Protein AF-W4SG05-F1 (afdb_monomer)

Mean predicted aligned error: 13.97 Å

Nearest PDB structures (foldseek):
  7o23-assembly1_A  TM=5.490E-01  e=3.487E-09  Burkholderia pseudomallei 1026b
  3s6l-assembly2_D  TM=6.639E-01  e=3.550E-07  Burkholderia pseudomallei 1710b
  2xqh-assembly1_A  TM=6.553E-01  e=3.313E-06  Escherichia coli
  3wp8-assembly1_A-3  TM=7.102E-01  e=7.221E-06  Acinetobacter sp. Tol 5
  2yo3-assembly1_A  TM=3.971E-01  e=5.971E-04  Saccharomyces cerevisiae

Radius of gyration: 42.91 Å; Cα contacts (8 Å, |Δi|>4): 786; chains: 1; bounding box: 98×55×139 Å

InterPro domains:
  IPR008635 Trimeric autotransporter adhesin YadA-like, stalk domain [PF05662] (183-215)
  IPR008640 Trimeric autotransporter adhesin YadA-like, head domain [PF05658] (14-36)
  IPR008640 Trimeric autotransporter adhesin YadA-like, head domain [PF05658] (43-66)
  IPR008640 Trimeric autotransporter adhesin YadA-like, head domain [PF05658] (72-94)
  IPR008640 Trimeric autotransporter adhesin YadA-like, head domain [PF05658] (114-137)
  IPR008640 Trimeric autotransporter adhesin YadA-like, head domain [PF05658] (155-175)
  IPR008640 Trimeric autotransporter adhesin YadA-like, head domain [PF05658] (223-238)
  IPR011049 Serralysin-like metalloprotease, C-terminal [G3DSA:2.150.10.10] (1-105)
  IPR011049 Serralysin-like metalloprotease, C-terminal [G3DSA:2.150.10.10] (106-215)
  IPR011049 Serralysin-like metalloprotease, C-terminal [SSF101967] (13-205)

Secondary structure (DSSP, 8-state):
-TT-EEESTT-EE-TT-EEEEES-EE-STT-EEEEES-EE-STT-EEEEES-EE-STT-EEEEES-EE-STT-EEESTT-EE-STT-EEESTT-EES-S----TTSS----TTTT-EEESTT-EE-STT-EEESTT-EES----STT--TT---S-EEESTT-EE-STT-EESSBGGGTB-----S-PPP-STTSPPPHHHHHHHHHHHHHHHTS-----SS--EEEETT----STT-EEEEPP-EE---PPPPSS--------EEPPP--PPPPP--PPP------

Structure (mmCIF, N/CA/C/O backbone):
data_AF-W4SG05-F1
#
_entry.id   AF-W4SG05-F1
#
loop_
_atom_site.group_PDB
_atom_site.id
_atom_site.type_symbol
_atom_site.label_atom_id
_atom_site.label_alt_id
_atom_site.label_comp_id
_atom_site.label_asym_id
_atom_site.label_entity_id
_atom_site.label_seq_id
_atom_site.pdbx_PDB_ins_code
_atom_site.Cartn_x
_atom_site.Cartn_y
_atom_site.Cartn_z
_atom_site.occupancy
_atom_site.B_iso_or_equiv
_atom_site.auth_seq_id
_atom_site.auth_comp_id
_atom_site.auth_asym_id
_atom_site.auth_atom_id
_atom_site.pdbx_PDB_model_num
ATOM 1 N N . GLY A 1 1 ? 22.138 -7.762 -28.073 1.00 82.62 1 GLY A N 1
ATOM 2 C CA . GLY A 1 1 ? 23.215 -8.680 -27.687 1.00 82.62 1 GLY A CA 1
ATOM 3 C C . GLY A 1 1 ? 22.924 -10.026 -28.301 1.00 82.62 1 GLY A C 1
ATOM 4 O O . GLY A 1 1 ? 22.017 -10.131 -29.124 1.00 82.62 1 GLY A O 1
ATOM 5 N N . GLU A 1 2 ? 23.688 -11.044 -27.926 1.00 93.75 2 GLU A N 1
ATOM 6 C CA . GLU A 1 2 ? 23.420 -12.416 -28.358 1.00 93.75 2 GLU A CA 1
ATOM 7 C C . GLU A 1 2 ? 22.020 -12.870 -27.892 1.00 93.75 2 GLU A C 1
ATOM 9 O O . GLU A 1 2 ? 21.584 -12.548 -26.784 1.00 93.75 2 GLU A O 1
ATOM 14 N N . TRP A 1 3 ? 21.286 -13.548 -28.781 1.00 96.06 3 TRP A N 1
ATOM 15 C CA . TRP A 1 3 ? 19.902 -14.014 -28.577 1.00 96.06 3 TRP A CA 1
ATOM 16 C C . TRP A 1 3 ? 18.872 -12.936 -28.185 1.00 96.06 3 TRP A C 1
ATOM 18 O O . TRP A 1 3 ? 17.794 -13.265 -27.696 1.00 96.06 3 TRP A O 1
ATOM 28 N N . GLY A 1 4 ? 19.177 -11.653 -28.394 1.00 96.19 4 GLY A N 1
ATOM 29 C CA . GLY A 1 4 ? 18.237 -10.558 -28.160 1.00 96.19 4 GLY A CA 1
ATOM 30 C C . GLY A 1 4 ? 17.340 -10.280 -29.371 1.00 96.19 4 GLY A C 1
ATOM 31 O O . GLY A 1 4 ? 17.788 -10.356 -30.514 1.00 96.19 4 GLY A O 1
ATOM 32 N N . THR A 1 5 ? 16.090 -9.891 -29.126 1.00 97.94 5 THR A N 1
ATOM 33 C CA . THR A 1 5 ? 15.166 -9.387 -30.154 1.00 97.94 5 THR A CA 1
ATOM 34 C C . THR A 1 5 ? 15.055 -7.875 -30.027 1.00 97.94 5 THR A C 1
ATOM 36 O O . THR A 1 5 ? 14.602 -7.393 -28.999 1.00 97.94 5 THR A O 1
ATOM 39 N N . ALA A 1 6 ? 15.430 -7.116 -31.058 1.00 97.50 6 ALA A N 1
ATOM 40 C CA . ALA A 1 6 ? 15.207 -5.670 -31.125 1.00 97.50 6 ALA A CA 1
ATOM 41 C C . ALA A 1 6 ? 14.422 -5.328 -32.398 1.00 97.50 6 ALA A C 1
ATOM 43 O O . ALA A 1 6 ? 14.947 -5.456 -33.503 1.00 97.50 6 ALA A O 1
ATOM 44 N N . ALA A 1 7 ? 13.166 -4.909 -32.251 1.00 97.69 7 ALA A N 1
ATOM 45 C CA . ALA A 1 7 ? 12.264 -4.630 -33.364 1.00 97.69 7 ALA A CA 1
ATOM 46 C C . ALA A 1 7 ? 11.594 -3.257 -33.208 1.00 97.69 7 ALA A C 1
ATOM 48 O O . ALA A 1 7 ? 10.708 -3.083 -32.377 1.00 97.69 7 ALA A O 1
ATOM 49 N N . GLY A 1 8 ? 11.991 -2.292 -34.042 1.00 96.56 8 GLY A N 1
ATOM 50 C CA . GLY A 1 8 ? 11.434 -0.936 -34.084 1.00 96.56 8 GLY A CA 1
ATOM 51 C C . GLY A 1 8 ? 12.511 0.149 -34.129 1.00 96.56 8 GLY A C 1
ATOM 52 O O . GLY A 1 8 ? 13.686 -0.103 -33.856 1.00 96.56 8 GLY A O 1
ATOM 53 N N . ASN A 1 9 ? 12.129 1.368 -34.525 1.00 97.19 9 ASN A N 1
ATOM 54 C CA . ASN A 1 9 ? 13.074 2.479 -34.653 1.00 97.19 9 ASN A CA 1
ATOM 55 C C . ASN A 1 9 ? 13.728 2.783 -33.297 1.00 97.19 9 ASN A C 1
ATOM 57 O O . ASN A 1 9 ? 13.026 3.036 -32.324 1.00 97.19 9 ASN A O 1
ATOM 61 N N . GLY A 1 10 ? 15.060 2.730 -33.224 1.00 95.94 10 GLY A N 1
ATOM 62 C CA . GLY A 1 10 ? 15.807 3.029 -32.000 1.00 95.94 10 GLY A CA 1
ATOM 63 C C . GLY A 1 10 ? 15.712 1.973 -30.891 1.00 95.94 10 GLY A C 1
ATOM 64 O O . GLY A 1 10 ? 16.215 2.230 -29.801 1.00 95.94 10 GLY A O 1
ATOM 65 N N . ALA A 1 11 ? 15.100 0.807 -31.140 1.00 97.75 11 ALA A N 1
ATOM 66 C CA . ALA A 1 11 ? 15.044 -0.278 -30.164 1.00 97.75 11 ALA A CA 1
ATOM 67 C C . ALA A 1 11 ? 16.434 -0.900 -29.931 1.00 97.75 11 ALA A C 1
ATOM 69 O O . ALA A 1 11 ? 17.165 -1.189 -30.881 1.00 97.75 11 ALA A O 1
ATOM 70 N N . ARG A 1 12 ? 16.792 -1.141 -28.668 1.00 98.06 12 ARG A N 1
ATOM 71 C CA . ARG A 1 12 ? 18.041 -1.787 -28.243 1.00 98.06 12 ARG A CA 1
ATOM 72 C C . ARG A 1 12 ? 17.726 -2.937 -27.299 1.00 98.06 12 ARG A C 1
ATOM 74 O O . ARG A 1 12 ? 17.010 -2.742 -26.322 1.00 98.06 12 ARG A O 1
ATOM 81 N N . ALA A 1 13 ? 18.292 -4.107 -27.577 1.00 97.94 13 ALA A N 1
ATOM 82 C CA . ALA A 1 13 ? 18.176 -5.292 -26.732 1.00 97.94 13 ALA A CA 1
ATOM 83 C C . ALA A 1 13 ? 19.567 -5.827 -26.357 1.00 97.94 13 ALA A C 1
ATOM 85 O O . ALA A 1 13 ? 20.444 -5.914 -27.223 1.00 97.94 13 ALA A O 1
ATOM 86 N N . GLY A 1 14 ? 19.762 -6.181 -25.086 1.00 96.25 14 GLY A N 1
ATOM 87 C CA . GLY A 1 14 ? 20.932 -6.839 -24.497 1.00 96.25 14 GLY A CA 1
ATOM 88 C C . GLY A 1 14 ? 21.006 -8.338 -24.8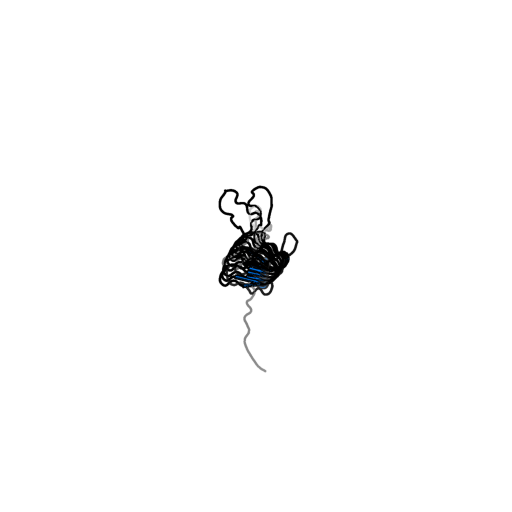08 1.00 96.25 14 GLY A C 1
ATOM 89 O O . GLY A 1 14 ? 20.594 -8.770 -25.891 1.00 96.25 14 GLY A O 1
ATOM 90 N N . PHE A 1 15 ? 21.595 -9.127 -23.909 1.00 97.50 15 PHE A N 1
ATOM 91 C CA . PHE A 1 15 ? 21.652 -10.589 -24.017 1.00 97.50 15 PHE A CA 1
ATOM 92 C C . PHE A 1 15 ? 20.313 -11.212 -23.609 1.00 97.50 15 PHE A C 1
ATOM 94 O O . PHE A 1 15 ? 19.767 -10.878 -22.557 1.00 97.50 15 PHE A O 1
ATOM 101 N N . ARG A 1 16 ? 19.757 -12.092 -24.455 1.00 97.81 16 ARG A N 1
ATOM 102 C CA . ARG A 1 16 ? 18.438 -12.737 -24.239 1.00 97.81 16 ARG A CA 1
ATOM 103 C C . ARG A 1 16 ? 17.295 -11.760 -23.908 1.00 97.81 16 ARG A C 1
ATOM 105 O O . ARG A 1 16 ? 16.299 -12.145 -23.305 1.00 97.81 16 ARG A O 1
ATOM 112 N N . ALA A 1 17 ? 17.436 -10.498 -24.302 1.00 98.38 17 ALA A N 1
ATOM 113 C CA . ALA A 1 17 ? 16.473 -9.444 -24.024 1.00 98.38 17 ALA A CA 1
ATOM 114 C C . ALA A 1 17 ? 15.508 -9.242 -25.200 1.00 98.38 17 ALA A C 1
ATOM 116 O O . ALA A 1 17 ? 15.863 -9.473 -26.356 1.00 98.38 17 ALA A O 1
ATOM 117 N N . THR A 1 18 ? 14.307 -8.744 -24.927 1.00 98.56 18 THR A N 1
ATOM 118 C CA . THR A 1 18 ? 13.295 -8.424 -25.941 1.00 98.56 18 THR A CA 1
ATOM 119 C C . THR A 1 18 ? 12.964 -6.938 -25.892 1.00 98.56 18 THR A C 1
ATOM 121 O O . THR A 1 18 ? 12.454 -6.459 -24.892 1.00 98.56 18 THR A O 1
ATOM 124 N N . ALA A 1 19 ? 13.208 -6.204 -26.973 1.00 98.44 19 ALA A N 1
ATOM 125 C CA . ALA A 1 19 ? 12.826 -4.810 -27.162 1.00 98.44 19 ALA A CA 1
ATOM 126 C C . ALA A 1 19 ? 11.940 -4.677 -28.410 1.00 98.44 19 ALA A C 1
ATOM 128 O O . ALA A 1 19 ? 12.417 -4.863 -29.528 1.00 98.44 19 ALA A O 1
ATOM 129 N N . VAL A 1 20 ? 10.657 -4.346 -28.248 1.00 98.50 20 VAL A N 1
ATOM 130 C CA . VAL A 1 20 ? 9.696 -4.247 -29.365 1.00 98.50 20 VAL A CA 1
ATOM 131 C C . VAL A 1 20 ? 8.932 -2.925 -29.312 1.00 98.50 20 VAL A C 1
ATOM 133 O O . VAL A 1 20 ? 8.362 -2.566 -28.286 1.00 98.50 20 VAL A O 1
ATOM 136 N N . GLY A 1 21 ? 8.908 -2.193 -30.423 1.00 97.94 21 GLY A N 1
ATOM 137 C CA . GLY A 1 21 ? 8.367 -0.838 -30.542 1.00 97.94 21 GLY A CA 1
ATOM 138 C C . GLY A 1 21 ? 9.470 0.219 -30.667 1.00 97.94 21 GLY A C 1
ATOM 139 O O . GLY A 1 21 ? 10.628 -0.108 -30.912 1.00 97.94 21 GLY A O 1
ATOM 140 N N . ALA A 1 22 ? 9.127 1.500 -30.548 1.00 98.12 22 ALA A N 1
ATOM 141 C CA . ALA A 1 22 ? 10.067 2.588 -30.829 1.00 98.12 22 ALA A CA 1
ATOM 142 C C . ALA A 1 22 ? 10.818 3.058 -29.571 1.00 98.12 22 ALA A C 1
ATOM 144 O O . ALA A 1 22 ? 10.225 3.247 -28.511 1.00 98.12 22 ALA A O 1
ATOM 145 N N . SER A 1 23 ? 12.125 3.279 -29.702 1.00 97.88 23 SER A N 1
ATOM 146 C CA . SER A 1 23 ? 13.020 3.839 -28.677 1.00 97.88 23 SER A CA 1
ATOM 147 C C . SER A 1 23 ? 13.109 3.046 -27.365 1.00 97.88 23 SER A C 1
ATOM 149 O O . SER A 1 23 ? 13.480 3.607 -26.337 1.00 97.88 23 SER A O 1
ATOM 151 N N . ASN A 1 24 ? 12.769 1.755 -27.368 1.00 98.31 24 ASN A N 1
ATOM 152 C CA . ASN A 1 24 ? 12.888 0.912 -26.176 1.00 98.31 24 ASN A CA 1
ATOM 153 C C . ASN A 1 24 ? 14.338 0.480 -25.931 1.00 98.31 24 ASN A C 1
ATOM 155 O O . ASN A 1 24 ? 15.028 0.066 -26.858 1.00 98.31 24 ASN A O 1
ATOM 159 N N . ASN A 1 25 ? 14.764 0.496 -24.672 1.00 98.25 25 ASN A N 1
ATOM 160 C CA . ASN A 1 25 ? 16.085 0.084 -24.214 1.00 98.25 25 ASN A CA 1
ATOM 161 C C . ASN A 1 25 ? 15.944 -1.075 -23.217 1.00 98.25 25 ASN A C 1
ATOM 163 O O . ASN A 1 25 ? 15.780 -0.842 -22.022 1.00 98.25 25 ASN A O 1
ATOM 167 N N . ALA A 1 26 ? 16.010 -2.313 -23.703 1.00 98.12 26 ALA A N 1
ATOM 168 C CA . ALA A 1 26 ? 16.110 -3.523 -22.887 1.00 98.12 26 ALA A CA 1
ATOM 169 C C . ALA A 1 26 ? 17.599 -3.873 -22.719 1.00 98.12 26 ALA A C 1
ATOM 171 O O . ALA A 1 26 ? 18.148 -4.634 -23.511 1.00 98.12 26 ALA A O 1
ATOM 172 N N . LEU A 1 27 ? 18.294 -3.208 -21.791 1.00 95.88 27 LEU A N 1
ATOM 173 C CA . LEU A 1 27 ? 19.760 -3.262 -21.679 1.00 95.88 27 LEU A CA 1
ATOM 174 C C . LEU A 1 27 ? 20.265 -4.358 -20.740 1.00 95.88 27 LEU A C 1
ATOM 176 O O . LEU A 1 27 ? 21.366 -4.853 -20.963 1.00 95.88 27 LEU A O 1
ATOM 180 N N . GLY A 1 28 ? 19.485 -4.722 -19.719 1.00 95.00 28 GLY A N 1
ATOM 181 C CA . GLY A 1 28 ? 19.836 -5.822 -18.822 1.00 95.00 28 GLY A CA 1
ATOM 182 C C . GLY A 1 28 ? 19.662 -7.189 -19.488 1.00 95.00 28 GLY A C 1
ATOM 183 O O . GLY A 1 28 ? 18.933 -7.328 -20.477 1.00 95.00 28 GLY A O 1
ATOM 184 N N . ASP A 1 29 ? 20.284 -8.214 -18.917 1.00 96.81 29 ASP A N 1
ATOM 185 C CA . ASP A 1 29 ? 20.123 -9.589 -19.386 1.00 96.81 29 ASP A CA 1
ATOM 186 C C . ASP A 1 29 ? 18.704 -10.097 -19.093 1.00 96.81 29 ASP A C 1
ATOM 188 O O . ASP A 1 29 ? 18.113 -9.769 -18.062 1.00 96.81 29 ASP A O 1
ATOM 192 N N . TYR A 1 30 ? 18.135 -10.880 -20.015 1.00 97.69 30 TYR A N 1
ATOM 193 C CA . TYR A 1 30 ? 16.774 -11.438 -19.898 1.00 97.69 30 TYR A CA 1
ATOM 194 C C . TYR A 1 30 ? 15.654 -10.390 -19.756 1.00 97.69 30 TYR A C 1
ATOM 196 O O . TYR A 1 30 ? 14.551 -10.703 -19.307 1.00 97.69 30 TYR A O 1
ATOM 204 N N . THR A 1 31 ? 15.915 -9.134 -20.123 1.00 98.44 31 THR A N 1
ATOM 205 C CA . THR A 1 31 ? 14.943 -8.047 -19.959 1.00 98.44 31 THR A CA 1
ATOM 206 C C . THR A 1 31 ? 13.869 -8.034 -21.035 1.00 98.44 31 THR A C 1
ATOM 208 O O . THR A 1 31 ? 14.059 -8.529 -22.146 1.00 98.44 31 THR A O 1
ATOM 211 N N . THR A 1 32 ? 12.733 -7.408 -20.734 1.00 98.62 32 THR A N 1
ATOM 212 C CA . THR A 1 32 ? 11.667 -7.155 -21.714 1.00 98.62 32 THR A CA 1
ATOM 213 C C . THR A 1 32 ? 11.282 -5.678 -21.715 1.00 98.62 32 THR A C 1
ATOM 215 O O . THR A 1 32 ? 10.905 -5.141 -20.683 1.00 98.62 32 THR A O 1
ATOM 218 N N . ALA A 1 33 ? 11.330 -5.014 -22.870 1.00 98.62 33 ALA A N 1
ATOM 219 C CA . ALA A 1 33 ? 10.862 -3.649 -23.083 1.00 98.62 33 ALA A CA 1
ATOM 220 C C . ALA A 1 33 ? 9.890 -3.580 -24.279 1.00 98.62 33 ALA A C 1
ATOM 222 O O . ALA A 1 33 ? 10.284 -3.813 -25.421 1.00 98.62 33 ALA A O 1
ATOM 223 N N . LEU A 1 34 ? 8.619 -3.240 -24.050 1.00 98.62 34 LEU A N 1
ATOM 224 C CA . LEU A 1 34 ? 7.576 -3.235 -25.090 1.00 98.62 34 LEU A CA 1
ATOM 225 C C . LEU A 1 34 ? 6.809 -1.906 -25.120 1.00 98.62 34 LEU A C 1
ATOM 227 O O . LEU A 1 34 ? 6.237 -1.504 -24.112 1.00 98.62 34 LEU A O 1
ATOM 231 N N . GLY A 1 35 ? 6.726 -1.256 -26.285 1.00 98.44 35 GLY A N 1
ATOM 232 C CA . GLY A 1 35 ? 5.931 -0.038 -26.500 1.00 98.44 35 GLY A CA 1
ATOM 233 C C . GLY A 1 35 ? 6.759 1.151 -26.992 1.00 98.44 35 GLY A C 1
ATOM 234 O O . GLY A 1 35 ? 7.428 1.035 -28.017 1.00 98.44 35 GLY A O 1
ATOM 235 N N . TYR A 1 36 ? 6.704 2.295 -26.308 1.00 98.62 36 TYR A N 1
ATOM 236 C CA . TYR A 1 36 ? 7.430 3.512 -26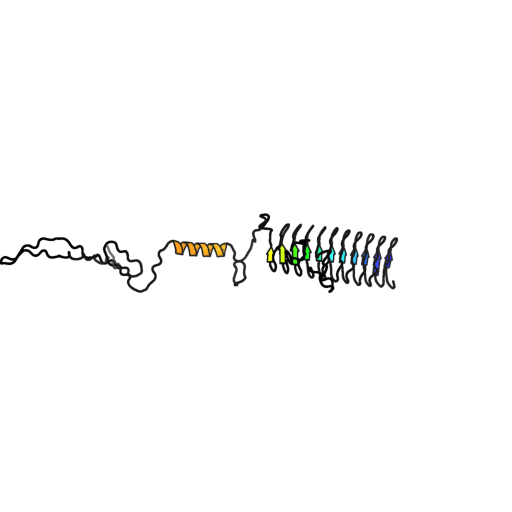.691 1.00 98.62 36 TYR A CA 1
ATOM 237 C C . TYR A 1 36 ? 8.355 4.009 -25.576 1.00 98.62 36 TYR A C 1
ATOM 239 O O . TYR A 1 36 ? 7.904 4.297 -24.471 1.00 98.62 36 TYR A O 1
ATOM 247 N N . ALA A 1 37 ? 9.641 4.179 -25.884 1.00 98.25 37 ALA A N 1
ATOM 248 C CA . ALA A 1 37 ? 10.622 4.831 -25.015 1.00 98.25 37 ALA A CA 1
ATOM 249 C C . ALA A 1 37 ? 10.768 4.219 -23.605 1.00 98.25 37 ALA A C 1
ATOM 251 O O . ALA A 1 37 ? 11.023 4.940 -22.643 1.00 98.25 37 ALA A O 1
ATOM 252 N N . ASN A 1 38 ? 10.596 2.903 -23.459 1.00 98.56 38 ASN A N 1
ATOM 253 C CA . ASN A 1 38 ? 10.782 2.219 -22.176 1.00 98.56 38 ASN A CA 1
ATOM 254 C C . ASN A 1 38 ? 12.257 1.910 -21.897 1.00 98.56 38 ASN A C 1
ATOM 256 O O . ASN A 1 38 ? 13.034 1.661 -22.820 1.00 98.56 38 ASN A O 1
ATOM 260 N N . PHE A 1 39 ? 12.621 1.849 -20.620 1.00 98.50 39 PHE A N 1
ATOM 261 C CA . PHE A 1 39 ? 13.937 1.453 -20.135 1.00 98.50 39 PHE A CA 1
ATOM 262 C C . PHE A 1 39 ? 13.801 0.256 -19.186 1.00 98.50 39 PHE A C 1
ATOM 264 O O . PHE A 1 39 ? 13.193 0.380 -18.126 1.00 98.50 39 PHE A O 1
ATOM 271 N N . ALA A 1 40 ? 14.366 -0.888 -19.570 1.00 98.31 40 ALA A N 1
ATOM 272 C CA . ALA A 1 40 ? 14.548 -2.074 -18.735 1.00 98.31 40 ALA A CA 1
ATOM 273 C C . ALA A 1 40 ? 16.062 -2.307 -18.580 1.00 98.31 40 ALA A C 1
ATOM 275 O O . ALA A 1 40 ? 16.730 -2.808 -19.488 1.00 98.31 40 ALA A O 1
ATOM 276 N N . GLY A 1 41 ? 16.627 -1.803 -17.483 1.00 95.56 41 GLY A N 1
ATOM 277 C CA . GLY A 1 41 ? 18.069 -1.574 -17.338 1.00 95.56 41 GLY A CA 1
ATOM 278 C C . GLY A 1 41 ? 18.852 -2.657 -16.602 1.00 95.56 41 GLY A C 1
ATOM 279 O O . GLY A 1 41 ? 20.071 -2.697 -16.737 1.00 95.56 41 GLY A O 1
ATOM 280 N N . SER A 1 42 ? 18.171 -3.517 -15.848 1.00 96.81 42 SER A N 1
ATOM 281 C CA . SER A 1 42 ? 18.789 -4.504 -14.947 1.00 96.81 42 SER A CA 1
ATOM 282 C C . SER A 1 42 ? 18.279 -5.913 -15.233 1.00 96.81 42 SER A C 1
ATOM 284 O O . SER A 1 42 ? 17.247 -6.062 -15.882 1.00 96.81 42 SER A O 1
ATOM 286 N N . GLU A 1 43 ? 18.992 -6.944 -14.778 1.00 97.75 43 GLU A N 1
ATOM 287 C CA . GLU A 1 43 ? 18.656 -8.353 -15.037 1.00 97.75 43 GLU A CA 1
ATOM 288 C C . GLU A 1 43 ? 17.184 -8.676 -14.715 1.00 97.75 43 GLU A C 1
ATOM 290 O O . GLU A 1 43 ? 16.641 -8.202 -13.714 1.00 97.75 43 GLU A O 1
ATOM 295 N N . TYR A 1 44 ? 16.518 -9.432 -15.595 1.00 98.00 44 TYR A N 1
ATOM 296 C CA . TYR A 1 44 ? 15.102 -9.829 -15.486 1.00 98.00 44 TYR A CA 1
ATOM 297 C C . TYR A 1 44 ? 14.082 -8.682 -15.368 1.00 98.00 44 TYR A C 1
ATOM 299 O O . TYR A 1 44 ? 12.899 -8.926 -15.123 1.00 98.00 44 TYR A O 1
ATOM 307 N N . SER A 1 45 ? 14.489 -7.426 -15.566 1.00 98.50 45 SER A N 1
ATOM 308 C CA . SER A 1 45 ? 13.556 -6.301 -15.519 1.00 98.50 45 SER A CA 1
ATOM 309 C C . SER A 1 45 ? 12.604 -6.272 -16.721 1.00 98.50 45 SER A C 1
ATOM 311 O O . SER A 1 45 ? 12.959 -6.618 -17.853 1.00 98.50 45 SER A O 1
ATOM 313 N N . THR A 1 46 ? 11.368 -5.840 -16.481 1.00 98.75 46 THR A N 1
ATOM 314 C CA . THR A 1 46 ? 10.304 -5.756 -17.487 1.00 98.75 46 THR A CA 1
ATOM 315 C C . THR A 1 46 ? 9.698 -4.358 -17.507 1.00 98.75 46 THR A C 1
ATOM 317 O O . THR A 1 46 ? 9.205 -3.884 -16.490 1.00 98.75 46 THR A O 1
ATOM 320 N N . ALA A 1 47 ? 9.676 -3.703 -18.667 1.00 98.69 47 ALA A N 1
ATOM 321 C CA . ALA A 1 47 ? 9.085 -2.385 -18.872 1.00 98.69 47 ALA A CA 1
ATOM 322 C C . ALA A 1 47 ? 8.093 -2.397 -20.051 1.00 98.69 47 ALA A C 1
ATOM 324 O O . ALA A 1 47 ? 8.485 -2.613 -21.197 1.00 98.69 47 ALA A O 1
ATOM 325 N N . VAL A 1 48 ? 6.802 -2.149 -19.814 1.00 98.75 48 VAL A N 1
ATOM 326 C CA . VAL A 1 48 ? 5.767 -2.239 -20.867 1.00 98.75 48 VAL A CA 1
ATOM 327 C C . VAL A 1 48 ? 4.845 -1.027 -20.869 1.00 98.75 48 VAL A C 1
ATOM 329 O O . VAL A 1 48 ? 4.185 -0.728 -19.875 1.00 98.75 48 VAL A O 1
ATOM 332 N N . GLY A 1 49 ? 4.742 -0.365 -22.021 1.00 98.56 49 GLY A N 1
ATOM 333 C CA . GLY A 1 49 ? 3.860 0.772 -22.272 1.00 98.56 49 GLY A CA 1
ATOM 334 C C . GLY A 1 49 ? 4.622 1.983 -22.807 1.00 98.56 49 GLY A C 1
ATOM 335 O O . GLY A 1 49 ? 5.308 1.855 -23.820 1.00 98.56 49 GLY A O 1
ATOM 336 N N . THR A 1 50 ? 4.492 3.158 -22.186 1.00 98.62 50 THR A N 1
ATOM 337 C CA . THR A 1 50 ? 5.184 4.379 -22.637 1.00 98.62 50 THR A CA 1
ATOM 338 C C . THR A 1 50 ? 6.057 4.991 -21.545 1.00 98.62 50 THR A C 1
ATOM 340 O O . THR A 1 50 ? 5.572 5.287 -20.456 1.00 98.62 50 THR A O 1
ATOM 343 N N . GLN A 1 51 ? 7.335 5.231 -21.842 1.00 98.31 51 GLN A N 1
ATOM 344 C CA . GLN A 1 51 ? 8.273 5.930 -20.953 1.00 98.31 51 GLN A CA 1
ATOM 345 C C . GLN A 1 51 ? 8.386 5.326 -19.545 1.00 98.31 51 GLN A C 1
ATOM 347 O O . GLN A 1 51 ? 8.501 6.056 -18.563 1.00 98.31 51 GLN A O 1
ATOM 352 N N . ASN A 1 52 ? 8.327 3.999 -19.429 1.00 98.56 52 ASN A N 1
ATOM 353 C CA . ASN A 1 52 ? 8.525 3.323 -18.149 1.00 98.56 52 ASN A CA 1
ATOM 354 C C . ASN A 1 52 ? 10.013 3.103 -17.849 1.00 98.56 52 ASN A C 1
ATOM 356 O O . ASN A 1 52 ? 10.823 2.979 -18.769 1.00 98.56 52 ASN A O 1
ATOM 360 N N . TRP A 1 53 ? 10.355 3.016 -16.564 1.00 98.12 53 TRP A N 1
ATOM 361 C CA . TRP A 1 53 ? 11.720 2.868 -16.065 1.00 98.12 53 TRP A CA 1
ATOM 362 C C . TRP A 1 53 ? 11.815 1.716 -15.057 1.00 98.12 53 TRP A C 1
ATOM 364 O O . TRP A 1 53 ? 11.585 1.898 -13.864 1.00 98.12 53 TRP A O 1
ATOM 374 N N . ALA A 1 54 ? 12.167 0.525 -15.529 1.00 98.19 54 ALA A N 1
ATOM 375 C CA . ALA A 1 54 ? 12.472 -0.638 -14.700 1.00 98.19 54 ALA A CA 1
ATOM 376 C C . ALA A 1 54 ? 14.000 -0.758 -14.553 1.00 98.19 54 ALA A C 1
ATOM 378 O O . ALA A 1 54 ? 14.680 -1.282 -15.435 1.00 98.19 54 ALA A O 1
ATOM 379 N N . SER A 1 55 ? 14.571 -0.203 -13.479 1.00 95.81 55 SER A N 1
ATOM 380 C CA . SER A 1 55 ? 16.029 -0.213 -13.245 1.00 95.81 55 SER A CA 1
ATOM 381 C C . SER A 1 55 ? 16.478 -1.105 -12.096 1.00 95.81 55 SER A C 1
ATOM 383 O O . SER A 1 55 ? 17.679 -1.256 -11.889 1.00 95.81 55 SER A O 1
ATOM 385 N N . GLY A 1 56 ? 15.557 -1.700 -11.345 1.00 95.06 56 GLY A N 1
ATOM 386 C CA . GLY A 1 56 ? 15.898 -2.737 -10.374 1.00 95.06 56 GLY A CA 1
ATOM 387 C C . GLY A 1 56 ? 16.066 -4.114 -11.013 1.00 95.06 56 GLY A C 1
ATOM 388 O O . GLY A 1 56 ? 15.431 -4.402 -12.029 1.00 95.06 56 GLY A O 1
ATOM 389 N N . SER A 1 57 ? 16.886 -4.982 -10.417 1.00 96.88 57 SER A N 1
ATOM 390 C CA . SER A 1 57 ? 16.885 -6.411 -10.776 1.00 96.88 57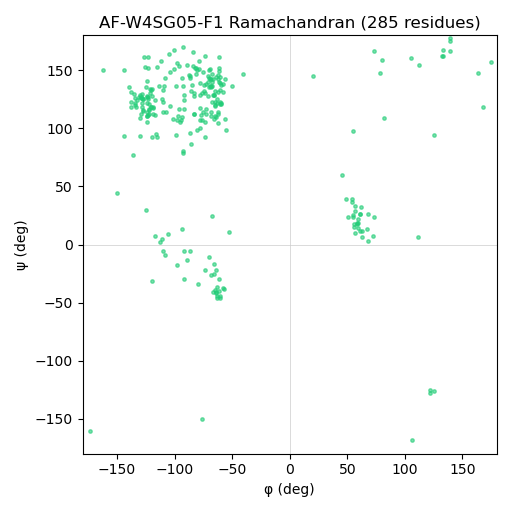 SER A CA 1
ATOM 391 C C . SER A 1 57 ? 15.511 -7.025 -10.474 1.00 96.88 57 SER A C 1
ATOM 393 O O . SER A 1 57 ? 14.896 -6.638 -9.483 1.00 96.88 57 SER A O 1
ATOM 395 N N . HIS A 1 58 ? 14.991 -7.895 -11.343 1.00 98.06 58 HIS A N 1
ATOM 396 C CA . HIS A 1 58 ? 13.629 -8.462 -11.259 1.00 98.06 58 HIS A CA 1
ATOM 397 C C . HIS A 1 58 ? 12.488 -7.424 -11.199 1.00 98.06 58 HIS A C 1
ATOM 399 O O . HIS A 1 58 ? 11.355 -7.755 -10.852 1.00 98.06 58 HIS A O 1
ATOM 405 N N . SER A 1 59 ? 12.759 -6.156 -11.531 1.00 98.38 59 SER A N 1
ATOM 406 C CA . SER A 1 59 ? 11.755 -5.097 -11.412 1.00 98.38 59 SER A CA 1
ATOM 407 C C . SER A 1 59 ? 10.752 -5.092 -12.565 1.00 98.38 59 SER A C 1
ATOM 409 O O . SER A 1 59 ? 11.066 -5.454 -13.699 1.00 98.38 59 SER A O 1
ATOM 411 N N . VAL A 1 60 ? 9.536 -4.626 -12.297 1.00 98.75 60 VAL A N 1
ATOM 412 C CA . VAL A 1 60 ? 8.443 -4.571 -13.272 1.00 98.75 60 VAL A CA 1
ATOM 413 C C . VAL A 1 60 ? 7.857 -3.161 -13.308 1.00 98.75 60 VAL A C 1
ATOM 415 O O . VAL A 1 60 ? 7.373 -2.672 -12.295 1.00 98.75 60 VAL A O 1
ATOM 418 N N . ALA A 1 61 ? 7.861 -2.508 -14.471 1.00 98.69 61 ALA A N 1
ATOM 419 C CA . ALA A 1 61 ? 7.273 -1.187 -14.698 1.00 98.69 61 ALA A CA 1
ATOM 420 C C . ALA A 1 61 ? 6.252 -1.240 -15.852 1.00 98.69 61 ALA A C 1
ATOM 422 O O . ALA A 1 61 ? 6.626 -1.333 -17.023 1.00 98.69 61 ALA A O 1
ATOM 423 N N . LEU A 1 62 ? 4.953 -1.197 -15.547 1.00 98.69 62 LEU A N 1
ATOM 424 C CA . LEU A 1 62 ? 3.873 -1.316 -16.536 1.00 98.69 62 LEU A CA 1
ATOM 425 C C . LEU A 1 62 ? 2.979 -0.070 -16.551 1.00 98.69 62 LEU A C 1
ATOM 427 O O . LEU A 1 62 ? 2.489 0.380 -15.516 1.00 98.69 62 LEU A O 1
ATOM 431 N N . GLY A 1 63 ? 2.673 0.444 -17.742 1.00 98.19 63 GLY A N 1
ATOM 432 C CA . GLY A 1 63 ? 1.754 1.565 -17.940 1.00 98.19 63 GLY A CA 1
ATOM 433 C C . GLY A 1 63 ? 2.409 2.741 -18.654 1.00 98.19 63 GLY A C 1
ATOM 434 O O . GLY A 1 63 ? 2.956 2.594 -19.744 1.00 98.19 63 GLY A O 1
ATOM 435 N N . ALA A 1 64 ? 2.300 3.932 -18.076 1.00 98.25 64 ALA A N 1
ATOM 436 C CA . ALA A 1 64 ? 2.810 5.156 -18.679 1.00 98.25 64 ALA A CA 1
ATOM 437 C C . ALA A 1 64 ? 3.566 5.964 -17.630 1.00 98.25 64 ALA A C 1
ATOM 439 O O . ALA A 1 64 ? 2.952 6.355 -16.638 1.00 98.25 64 ALA A O 1
ATOM 440 N N . PHE A 1 65 ? 4.846 6.256 -17.856 1.00 98.00 65 PHE A N 1
ATOM 441 C CA . PHE A 1 65 ? 5.698 6.977 -16.903 1.00 98.00 65 PHE A CA 1
ATOM 442 C C . PHE A 1 65 ? 5.862 6.264 -15.550 1.00 98.00 65 PHE A C 1
ATOM 444 O O . PHE A 1 65 ? 6.039 6.932 -14.533 1.00 98.00 65 PHE A O 1
ATOM 451 N N .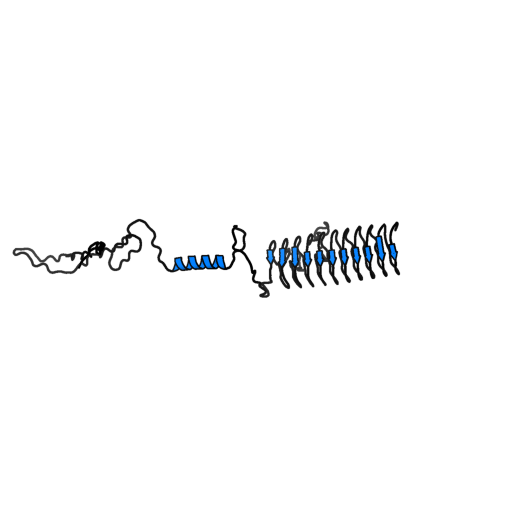 SER A 1 66 ? 5.725 4.935 -15.505 1.00 98.31 66 SER A N 1
ATOM 452 C CA . SER A 1 66 ? 5.929 4.169 -14.268 1.00 98.31 66 SER A CA 1
ATOM 453 C C . SER A 1 66 ? 7.414 3.910 -14.010 1.00 98.31 66 SER A C 1
ATOM 455 O O . SER A 1 66 ? 8.182 3.731 -14.955 1.00 98.31 66 SER A O 1
ATOM 457 N N . SER A 1 67 ? 7.811 3.867 -12.741 1.00 97.50 67 SER A N 1
ATOM 458 C CA . SER A 1 67 ? 9.203 3.699 -12.328 1.00 97.50 67 SER A CA 1
ATOM 459 C C . SER A 1 67 ? 9.349 2.668 -11.214 1.00 97.50 67 SER A C 1
ATOM 461 O O . SER A 1 67 ? 8.835 2.859 -10.113 1.00 97.50 67 SER A O 1
ATOM 463 N N . ALA A 1 68 ? 10.110 1.613 -11.481 1.00 97.19 68 ALA A N 1
ATOM 464 C CA . ALA A 1 68 ? 10.492 0.574 -10.534 1.00 97.19 68 ALA A CA 1
ATOM 465 C C . ALA A 1 68 ? 12.020 0.627 -10.345 1.00 97.19 68 ALA A C 1
ATOM 467 O O . ALA A 1 68 ? 12.792 0.088 -11.145 1.00 97.19 68 ALA A O 1
ATOM 468 N N . TYR A 1 69 ? 12.475 1.379 -9.334 1.00 93.56 69 TYR A N 1
ATOM 469 C CA . TYR A 1 69 ? 13.888 1.759 -9.196 1.00 93.56 69 TYR A CA 1
ATOM 470 C C . TYR A 1 69 ? 14.748 0.762 -8.411 1.00 93.56 69 TYR A C 1
ATOM 472 O O . TYR A 1 69 ? 15.975 0.893 -8.410 1.00 93.56 69 TYR A O 1
ATOM 480 N N . ARG A 1 70 ? 14.134 -0.190 -7.704 1.00 93.06 70 ARG A N 1
ATOM 481 C CA . ARG A 1 70 ? 14.806 -1.092 -6.752 1.00 93.06 70 ARG A CA 1
ATOM 482 C C . ARG A 1 70 ? 14.592 -2.559 -7.099 1.00 93.06 70 ARG A C 1
ATOM 484 O O . ARG A 1 70 ? 13.689 -2.885 -7.869 1.00 93.06 70 ARG A O 1
ATOM 491 N N . ALA A 1 71 ? 15.445 -3.428 -6.561 1.00 94.44 71 ALA A N 1
ATOM 492 C CA . ALA A 1 71 ? 15.318 -4.866 -6.766 1.00 94.44 71 ALA A CA 1
ATOM 493 C C . ALA A 1 71 ? 13.937 -5.369 -6.317 1.00 94.44 71 ALA A C 1
ATOM 495 O O . ALA A 1 71 ? 13.367 -4.834 -5.364 1.00 94.44 71 ALA A O 1
ATOM 496 N N . ASP A 1 72 ? 13.393 -6.327 -7.066 1.00 96.56 72 ASP A N 1
ATOM 497 C CA . ASP A 1 72 ? 12.119 -7.001 -6.785 1.00 96.56 72 ASP A CA 1
ATOM 498 C C . ASP A 1 72 ? 10.907 -6.051 -6.704 1.00 96.56 72 ASP A C 1
ATOM 500 O O . ASP A 1 72 ? 9.849 -6.402 -6.190 1.00 96.56 72 ASP A O 1
ATOM 504 N N . SER A 1 73 ? 11.046 -4.826 -7.229 1.00 96.88 73 SER A N 1
ATOM 505 C CA . SER A 1 73 ? 9.991 -3.814 -7.177 1.00 96.88 73 SER A CA 1
ATOM 506 C C . SER A 1 73 ? 9.016 -3.902 -8.348 1.00 96.88 73 SER A C 1
ATOM 508 O O . SER A 1 73 ? 9.398 -4.173 -9.487 1.00 96.88 73 SER A O 1
ATOM 510 N N . MET A 1 74 ? 7.747 -3.587 -8.097 1.00 98.44 74 MET A N 1
ATOM 511 C CA . MET A 1 74 ? 6.694 -3.597 -9.113 1.00 98.44 74 MET A CA 1
ATOM 512 C C . MET A 1 74 ? 5.909 -2.284 -9.121 1.00 98.44 74 MET A C 1
ATOM 514 O O . MET A 1 74 ? 5.150 -2.004 -8.201 1.00 98.44 74 MET A O 1
ATOM 518 N N . ALA A 1 75 ? 6.032 -1.498 -10.188 1.00 98.44 75 ALA A N 1
ATOM 519 C CA . ALA A 1 75 ? 5.252 -0.291 -10.438 1.00 98.44 75 ALA A CA 1
ATOM 520 C C . ALA A 1 75 ? 4.277 -0.522 -11.604 1.00 98.44 75 ALA A C 1
ATOM 522 O O . ALA A 1 75 ? 4.691 -0.690 -12.748 1.00 98.44 75 ALA A O 1
ATOM 523 N N . MET A 1 76 ? 2.971 -0.509 -11.344 1.00 98.44 76 MET A N 1
ATOM 524 C CA . MET A 1 76 ? 1.945 -0.688 -12.376 1.00 98.44 76 MET A CA 1
ATOM 525 C C . MET A 1 76 ? 0.913 0.437 -12.322 1.00 98.44 76 MET A C 1
ATOM 527 O O . MET A 1 76 ? 0.185 0.587 -11.344 1.00 98.44 76 MET A O 1
ATOM 531 N N . GLY A 1 77 ? 0.804 1.215 -13.395 1.00 98.12 77 GLY A N 1
ATOM 532 C CA . GLY A 1 77 ? -0.129 2.335 -13.513 1.00 98.12 77 GLY A CA 1
ATOM 533 C C . GLY A 1 77 ? 0.530 3.597 -14.062 1.00 98.12 77 GLY A C 1
ATOM 534 O O . GLY A 1 77 ? 1.750 3.702 -14.162 1.00 98.12 77 GLY A O 1
ATOM 535 N N . ASN A 1 78 ? -0.281 4.588 -14.441 1.00 98.19 78 ASN A N 1
ATOM 536 C CA . ASN A 1 78 ? 0.262 5.864 -14.901 1.00 98.19 78 ASN A CA 1
ATOM 537 C C . ASN A 1 78 ? 1.000 6.570 -13.754 1.00 98.19 78 ASN A C 1
ATOM 539 O O . ASN A 1 78 ? 0.381 6.876 -12.737 1.00 98.19 78 ASN A O 1
ATOM 543 N N . ARG A 1 79 ? 2.298 6.842 -13.926 1.00 97.25 79 ARG A N 1
ATOM 544 C CA . ARG A 1 79 ? 3.129 7.543 -12.936 1.00 97.25 79 ARG A CA 1
ATOM 545 C C . ARG A 1 79 ? 3.233 6.819 -11.582 1.00 97.25 79 ARG A C 1
ATOM 547 O O . ARG A 1 79 ? 3.401 7.466 -10.552 1.00 97.25 79 ARG A O 1
ATOM 554 N N . ALA A 1 80 ? 3.078 5.493 -11.572 1.00 98.12 80 ALA A N 1
ATOM 555 C CA . ALA A 1 80 ? 3.351 4.676 -10.392 1.00 98.12 80 ALA A CA 1
ATOM 556 C C . ALA A 1 80 ? 4.863 4.649 -10.121 1.00 98.12 80 ALA A C 1
ATOM 558 O O . ALA A 1 80 ? 5.641 4.478 -11.058 1.00 98.12 80 ALA A O 1
ATOM 559 N N . THR A 1 81 ? 5.280 4.788 -8.865 1.00 95.62 81 THR A N 1
ATOM 560 C CA . THR A 1 81 ? 6.699 4.877 -8.496 1.00 95.62 81 THR A CA 1
ATOM 561 C C . THR A 1 81 ? 7.005 4.000 -7.290 1.00 95.62 81 THR A C 1
ATOM 563 O O . THR A 1 81 ? 6.369 4.142 -6.245 1.00 95.62 81 THR A O 1
ATOM 566 N N . VAL A 1 82 ? 8.036 3.166 -7.405 1.00 95.38 82 VAL A N 1
ATOM 567 C CA . VAL A 1 82 ? 8.571 2.362 -6.304 1.00 95.38 82 VAL A CA 1
ATOM 568 C C . VAL A 1 82 ? 10.051 2.671 -6.084 1.00 95.38 82 VAL A C 1
ATOM 570 O O . VAL A 1 82 ? 10.878 2.487 -6.979 1.00 95.38 82 VAL A O 1
ATOM 573 N N . ASN A 1 83 ? 10.374 3.121 -4.870 1.00 90.69 83 ASN A N 1
ATOM 574 C CA . ASN A 1 83 ? 11.730 3.402 -4.386 1.00 90.69 83 ASN A CA 1
ATOM 575 C C . ASN A 1 83 ? 12.193 2.437 -3.277 1.00 90.69 83 ASN A C 1
ATOM 577 O O . ASN A 1 83 ? 13.295 2.615 -2.761 1.00 90.69 83 ASN A O 1
ATOM 581 N N . GLY A 1 84 ? 11.372 1.449 -2.908 1.00 89.44 84 GLY A N 1
ATOM 582 C CA . GLY A 1 84 ? 11.684 0.410 -1.920 1.00 89.44 84 GLY A CA 1
ATOM 583 C C . GLY A 1 84 ? 12.008 -0.940 -2.558 1.00 89.44 84 GLY A C 1
ATOM 584 O O . GLY A 1 84 ? 11.487 -1.243 -3.632 1.00 89.44 84 GLY A O 1
ATOM 585 N N . ILE A 1 85 ? 12.886 -1.723 -1.927 1.00 91.38 85 ILE A N 1
ATOM 586 C CA . ILE A 1 85 ? 13.197 -3.105 -2.334 1.00 91.38 85 ILE A CA 1
ATOM 587 C C . ILE A 1 85 ? 11.996 -4.004 -2.003 1.00 91.38 85 ILE A C 1
ATOM 589 O O . ILE A 1 85 ? 11.348 -3.781 -0.987 1.00 91.38 85 ILE A O 1
ATOM 593 N N . GLY A 1 86 ? 11.650 -4.954 -2.881 1.00 93.88 86 GLY A N 1
ATOM 594 C CA . GLY A 1 86 ? 10.514 -5.874 -2.667 1.00 93.88 86 GLY A CA 1
ATOM 595 C C . GLY A 1 86 ? 9.125 -5.218 -2.716 1.00 93.88 86 GLY A C 1
ATOM 596 O O . GLY A 1 86 ? 8.103 -5.869 -2.511 1.00 93.88 86 GLY A O 1
ATOM 597 N N . SER A 1 87 ? 9.069 -3.917 -2.999 1.00 96.81 87 SER A N 1
ATOM 598 C CA . SER A 1 87 ? 7.861 -3.110 -2.852 1.00 96.81 87 SER A CA 1
ATOM 599 C C . SER A 1 87 ? 6.975 -3.093 -4.100 1.00 96.81 87 SER A C 1
ATOM 601 O O . SER A 1 87 ? 7.432 -3.217 -5.239 1.00 96.81 87 SER A O 1
ATOM 603 N N . ILE A 1 88 ? 5.679 -2.854 -3.901 1.00 97.88 88 ILE A N 1
ATOM 604 C CA . ILE A 1 88 ? 4.651 -2.918 -4.945 1.00 97.88 88 ILE A CA 1
ATOM 605 C C . ILE A 1 88 ? 3.814 -1.630 -4.946 1.00 97.88 88 ILE A C 1
ATOM 607 O O . ILE A 1 88 ? 3.210 -1.278 -3.939 1.00 97.88 88 ILE A O 1
ATOM 611 N N . ALA A 1 89 ? 3.697 -0.956 -6.093 1.00 98.00 89 ALA A N 1
ATOM 612 C CA . ALA A 1 89 ? 2.800 0.180 -6.317 1.00 98.00 89 ALA A CA 1
ATOM 613 C C . ALA A 1 89 ? 1.854 -0.083 -7.498 1.00 98.00 89 ALA A C 1
ATOM 615 O O . ALA A 1 89 ? 2.279 -0.099 -8.653 1.00 98.00 89 ALA A O 1
ATOM 616 N N . LEU A 1 90 ? 0.560 -0.251 -7.218 1.00 98.44 90 LEU A N 1
ATOM 617 C CA . LEU A 1 90 ? -0.491 -0.532 -8.196 1.00 98.44 90 LEU A CA 1
ATOM 618 C C . LEU A 1 90 ? -1.516 0.605 -8.223 1.00 98.44 90 LEU A C 1
ATOM 620 O O . LEU A 1 90 ? -2.307 0.768 -7.297 1.00 98.44 90 LEU A O 1
ATOM 624 N N . GLY A 1 91 ? -1.564 1.364 -9.310 1.00 98.19 91 GLY A N 1
ATOM 625 C CA . GLY A 1 91 ? -2.516 2.454 -9.508 1.00 98.19 91 GLY A CA 1
ATOM 626 C C . GLY A 1 91 ? -1.858 3.734 -10.005 1.00 98.19 91 GLY A C 1
ATOM 627 O O . GLY A 1 91 ? -0.646 3.922 -9.926 1.00 98.19 91 GLY A O 1
ATOM 628 N N . ALA A 1 92 ? -2.671 4.642 -10.549 1.00 97.94 92 ALA A N 1
ATOM 629 C CA . ALA A 1 92 ? -2.157 5.916 -11.040 1.00 97.94 92 ALA A CA 1
ATOM 630 C C . ALA A 1 92 ? -1.605 6.767 -9.882 1.00 97.94 92 ALA A C 1
ATOM 632 O O . ALA A 1 92 ? -2.303 6.978 -8.889 1.00 97.94 92 ALA A O 1
ATOM 633 N N . ASN A 1 93 ? -0.374 7.262 -10.011 1.00 95.94 93 ASN A N 1
ATOM 634 C CA . ASN A 1 93 ? 0.371 7.966 -8.959 1.00 95.94 93 ASN A CA 1
ATOM 635 C C . ASN A 1 93 ? 0.509 7.184 -7.636 1.00 95.94 93 ASN A C 1
ATOM 637 O O . ASN A 1 93 ? 0.641 7.804 -6.581 1.00 95.94 93 ASN A O 1
ATOM 641 N N . ALA A 1 94 ? 0.419 5.851 -7.654 1.00 97.44 94 ALA A N 1
ATOM 642 C CA . ALA A 1 94 ? 0.755 5.054 -6.480 1.00 97.44 94 ALA A CA 1
ATOM 643 C C . ALA A 1 94 ? 2.252 5.215 -6.177 1.00 97.44 94 ALA A C 1
ATOM 645 O O . ALA A 1 94 ? 3.079 5.114 -7.085 1.00 97.44 94 ALA A O 1
ATOM 646 N N . ASN A 1 95 ? 2.602 5.484 -4.921 1.00 93.88 95 ASN A N 1
ATOM 647 C CA . ASN A 1 95 ? 3.977 5.745 -4.516 1.00 93.88 95 ASN A CA 1
ATOM 648 C C . ASN A 1 95 ? 4.363 4.911 -3.291 1.00 93.88 95 ASN A C 1
ATOM 650 O O . ASN A 1 95 ? 3.680 4.956 -2.266 1.00 93.88 95 ASN A O 1
ATOM 654 N N . VAL A 1 96 ? 5.473 4.185 -3.409 1.00 93.88 96 VAL A N 1
ATOM 655 C CA . VAL A 1 96 ? 6.147 3.525 -2.286 1.00 93.88 96 VAL A CA 1
ATOM 656 C C . VAL A 1 96 ? 7.573 4.048 -2.185 1.00 93.88 96 VAL A C 1
ATOM 658 O O . VAL A 1 96 ? 8.313 4.059 -3.173 1.00 93.88 96 VAL A O 1
ATOM 661 N N . GLY A 1 97 ? 7.971 4.443 -0.982 1.00 85.06 97 GLY A N 1
ATOM 662 C CA . GLY A 1 97 ? 9.300 4.958 -0.696 1.00 85.06 97 GLY A CA 1
ATOM 663 C C . GLY A 1 97 ? 9.485 6.414 -1.073 1.00 85.06 97 GLY A C 1
ATOM 664 O O . GLY A 1 97 ? 8.778 6.977 -1.910 1.00 85.06 97 GLY A O 1
ATOM 665 N N . CYS A 1 98 ? 10.476 7.042 -0.453 1.00 71.56 98 CYS A N 1
ATOM 666 C CA . CYS A 1 98 ? 10.806 8.419 -0.766 1.00 71.56 98 CYS A CA 1
ATOM 667 C C . CYS A 1 98 ? 11.904 8.544 -1.830 1.00 71.56 98 CYS A C 1
ATOM 669 O O . CYS A 1 98 ? 12.866 7.782 -1.878 1.00 71.56 98 CYS A O 1
ATOM 671 N N . PHE A 1 99 ? 11.728 9.561 -2.677 1.00 57.22 99 PHE A N 1
ATOM 672 C CA . PHE A 1 99 ? 12.636 9.990 -3.734 1.00 57.22 99 PHE A CA 1
ATOM 673 C C . PHE A 1 99 ? 13.981 10.543 -3.215 1.00 57.22 99 PHE A C 1
ATOM 675 O O . PHE A 1 99 ? 14.973 10.478 -3.932 1.00 57.22 99 PHE A O 1
ATOM 682 N N . VAL A 1 100 ? 14.036 11.057 -1.977 1.00 51.03 100 VAL A N 1
ATOM 683 C CA . VAL A 1 100 ? 15.248 11.604 -1.337 1.00 51.03 100 VAL A CA 1
ATOM 684 C C . VAL A 1 100 ? 15.333 11.105 0.108 1.00 51.03 100 VAL A C 1
ATOM 686 O O . VAL A 1 100 ? 15.013 11.815 1.055 1.00 51.03 100 VAL A O 1
ATOM 689 N N . CYS A 1 101 ? 15.737 9.848 0.272 1.00 55.38 101 CYS A N 1
ATOM 690 C CA . CYS A 1 101 ? 16.176 9.305 1.557 1.00 55.38 101 CYS A CA 1
ATOM 691 C C . CYS A 1 101 ? 17.697 9.480 1.628 1.00 55.38 101 CYS A C 1
ATOM 693 O O . CYS A 1 101 ? 18.445 8.566 1.284 1.00 55.38 101 CYS A O 1
ATOM 695 N N . SER A 1 102 ? 18.177 10.681 1.939 1.00 46.09 102 SER A N 1
ATOM 696 C CA . SER A 1 102 ? 19.600 10.878 2.229 1.00 46.09 102 SER A CA 1
ATOM 697 C C . SER A 1 102 ? 19.898 10.272 3.597 1.00 46.09 102 SER A C 1
ATOM 699 O O . SER A 1 102 ? 19.347 10.723 4.595 1.00 46.09 102 SER A O 1
ATOM 701 N N . ALA A 1 103 ? 20.752 9.248 3.633 1.00 46.62 103 ALA A N 1
ATOM 702 C CA . ALA A 1 103 ? 21.386 8.809 4.868 1.00 46.62 103 ALA A CA 1
ATOM 703 C C . ALA A 1 103 ? 22.270 9.958 5.375 1.00 46.62 103 ALA A C 1
ATOM 705 O O . ALA A 1 103 ? 23.116 10.454 4.629 1.00 46.62 103 ALA A O 1
ATOM 706 N N . GLU A 1 104 ? 22.067 10.395 6.616 1.00 50.78 104 GLU A N 1
ATOM 707 C CA . GLU A 1 104 ? 22.825 11.512 7.194 1.00 50.78 104 GLU A CA 1
ATOM 708 C C . GLU A 1 104 ? 24.301 11.151 7.479 1.00 50.78 104 GLU A C 1
ATOM 710 O O . GLU A 1 104 ? 25.120 12.047 7.641 1.00 50.78 104 GLU A O 1
ATOM 715 N N . ASP A 1 105 ? 24.688 9.868 7.396 1.00 50.16 105 ASP A N 1
ATOM 716 C CA . ASP A 1 105 ? 25.999 9.380 7.863 1.00 50.16 105 ASP A CA 1
ATOM 717 C C . ASP A 1 105 ? 26.846 8.627 6.817 1.00 50.16 105 ASP A C 1
ATOM 719 O O . ASP A 1 105 ? 27.611 7.724 7.153 1.00 50.16 105 ASP A O 1
ATOM 723 N N . GLY A 1 106 ? 26.728 8.940 5.521 1.00 41.47 106 GLY A N 1
ATOM 724 C CA . GLY A 1 106 ? 27.633 8.385 4.491 1.00 41.47 106 GLY A CA 1
ATOM 725 C C . GLY A 1 106 ? 27.594 6.852 4.311 1.00 41.47 106 GLY A C 1
ATOM 726 O O . GLY A 1 106 ? 28.384 6.303 3.543 1.00 41.47 106 GLY A O 1
ATOM 727 N N . GLY A 1 107 ? 26.674 6.166 4.995 1.00 40.69 107 GLY A N 1
ATOM 728 C CA . GLY A 1 107 ? 26.290 4.774 4.782 1.00 40.69 107 GLY A CA 1
ATOM 729 C C . GLY A 1 107 ? 25.241 4.644 3.677 1.00 40.69 107 GLY A C 1
ATOM 730 O O . GLY A 1 107 ? 24.659 5.635 3.244 1.00 40.69 107 GLY A O 1
ATOM 731 N N . ALA A 1 108 ? 25.039 3.416 3.192 1.00 40.88 108 ALA A N 1
ATOM 732 C CA . ALA A 1 108 ? 24.145 3.066 2.087 1.00 40.88 108 ALA A CA 1
ATOM 733 C C . ALA A 1 108 ? 22.803 3.823 2.110 1.00 40.88 108 ALA A C 1
ATOM 735 O O . ALA A 1 108 ? 22.260 4.087 3.177 1.00 40.88 108 ALA A O 1
ATOM 736 N N . ILE A 1 109 ? 22.250 4.132 0.927 1.00 45.88 109 ILE A N 1
ATOM 737 C CA . ILE A 1 109 ? 20.877 4.637 0.781 1.00 45.88 109 ILE A CA 1
ATOM 738 C C . ILE A 1 109 ? 19.946 3.625 1.453 1.00 45.88 109 ILE A C 1
ATOM 740 O O . ILE A 1 109 ? 19.618 2.601 0.856 1.00 45.88 109 ILE A O 1
ATOM 744 N N . ILE A 1 110 ? 19.548 3.897 2.693 1.00 51.81 110 ILE A N 1
ATOM 745 C CA . ILE A 1 110 ? 18.582 3.079 3.410 1.00 51.81 110 ILE A CA 1
ATOM 746 C C . ILE A 1 110 ? 17.243 3.414 2.756 1.00 51.81 110 ILE A C 1
ATOM 748 O O . ILE A 1 110 ? 16.733 4.532 2.869 1.00 51.81 110 ILE A O 1
ATOM 752 N N . ALA A 1 111 ? 16.722 2.500 1.943 1.00 53.78 111 ALA A N 1
ATOM 753 C CA . ALA A 1 111 ? 15.410 2.666 1.350 1.00 53.78 111 ALA A CA 1
ATOM 754 C C . ALA A 1 111 ? 14.389 2.423 2.465 1.00 53.78 111 ALA A C 1
ATOM 756 O O . ALA A 1 111 ? 14.011 1.292 2.704 1.00 53.78 111 ALA A O 1
ATOM 757 N N . TYR A 1 112 ? 13.943 3.466 3.162 1.00 62.25 112 TYR A N 1
ATOM 758 C CA . TYR A 1 112 ? 13.051 3.352 4.332 1.00 62.25 112 TYR A CA 1
ATOM 759 C C . TYR A 1 112 ? 11.620 2.848 4.021 1.00 62.25 112 TYR A C 1
ATOM 761 O O . TYR A 1 112 ? 10.668 3.190 4.714 1.00 62.25 112 TYR A O 1
ATOM 769 N N . SER A 1 113 ? 11.415 2.108 2.931 1.00 70.81 113 SER A N 1
ATOM 770 C CA . SER A 1 113 ? 10.120 1.539 2.540 1.00 70.81 113 SER A CA 1
ATOM 771 C C . SER A 1 113 ? 10.302 0.234 1.771 1.00 70.81 113 SER A C 1
ATOM 773 O O . SER A 1 113 ? 9.695 0.049 0.710 1.00 70.81 113 SER A O 1
ATOM 775 N N . GLU A 1 114 ? 11.193 -0.627 2.261 1.00 86.94 114 GLU A N 1
ATOM 776 C CA . GLU A 1 114 ? 11.241 -2.028 1.837 1.00 86.94 114 GLU A CA 1
ATOM 777 C C . GLU A 1 114 ? 9.922 -2.719 2.194 1.00 86.94 114 GLU A C 1
ATOM 779 O O . GLU A 1 114 ? 9.215 -2.303 3.121 1.00 86.94 114 GLU A O 1
ATOM 784 N N . ASP A 1 115 ? 9.549 -3.706 1.383 1.00 92.62 115 ASP A N 1
ATOM 785 C CA . ASP A 1 115 ? 8.339 -4.518 1.550 1.00 92.62 115 ASP A CA 1
ATOM 786 C C . ASP A 1 115 ? 7.027 -3.709 1.637 1.00 92.62 115 ASP A C 1
ATOM 788 O O . ASP A 1 115 ? 6.018 -4.141 2.199 1.00 92.62 115 ASP A O 1
ATOM 792 N N . GLY A 1 116 ? 7.015 -2.507 1.057 1.00 94.81 116 GLY A N 1
ATOM 793 C CA . GLY A 1 116 ? 5.866 -1.609 1.067 1.00 94.81 116 GLY A CA 1
ATOM 794 C C . GLY A 1 116 ? 4.871 -1.918 -0.054 1.00 94.81 116 GLY A C 1
ATOM 795 O O . GLY A 1 116 ? 5.253 -2.099 -1.212 1.00 94.81 116 GLY A O 1
ATOM 796 N N . ILE A 1 117 ? 3.571 -1.903 0.253 1.00 97.25 117 ILE A N 1
ATOM 797 C CA . ILE A 1 117 ? 2.502 -2.196 -0.717 1.00 97.25 117 ILE A CA 1
ATOM 798 C C . ILE A 1 117 ? 1.531 -1.018 -0.817 1.00 97.25 117 ILE A C 1
ATOM 800 O O . ILE A 1 117 ? 0.809 -0.705 0.123 1.00 97.25 117 ILE A O 1
ATOM 804 N N . ALA A 1 118 ? 1.439 -0.394 -1.987 1.00 97.62 118 ALA A N 1
ATOM 805 C CA . ALA A 1 118 ? 0.509 0.691 -2.278 1.00 97.62 118 ALA A CA 1
ATOM 806 C C . ALA A 1 118 ? -0.449 0.283 -3.406 1.00 97.62 118 ALA A C 1
ATOM 808 O O . ALA A 1 118 ? -0.032 0.148 -4.551 1.00 97.62 118 ALA A O 1
ATOM 809 N N . ILE A 1 119 ? -1.739 0.108 -3.111 1.00 98.31 119 ILE A N 1
ATOM 810 C CA . ILE A 1 119 ? -2.756 -0.299 -4.093 1.00 98.31 119 ILE A CA 1
ATOM 811 C C . ILE A 1 119 ? -3.893 0.719 -4.118 1.00 98.31 119 ILE A C 1
ATOM 813 O O . ILE A 1 119 ? -4.702 0.809 -3.196 1.00 98.31 119 ILE A O 1
ATOM 817 N N . GLY A 1 120 ? -3.996 1.464 -5.211 1.00 98.12 120 GLY A N 1
ATOM 818 C CA . GLY A 1 120 ? -4.999 2.494 -5.433 1.00 98.12 120 GLY A CA 1
ATOM 819 C C . GLY A 1 120 ? -4.408 3.727 -6.109 1.00 98.12 120 GLY A C 1
ATOM 820 O O . GLY A 1 120 ? -3.201 3.920 -6.193 1.00 98.12 120 GLY A O 1
ATOM 821 N N . ARG A 1 121 ? -5.278 4.606 -6.612 1.00 97.94 121 ARG A N 1
ATOM 822 C CA . ARG A 1 121 ? -4.829 5.893 -7.155 1.00 97.94 121 ARG A CA 1
ATOM 823 C C . ARG A 1 121 ? -4.334 6.799 -6.025 1.00 97.94 121 ARG A C 1
ATOM 825 O O . ARG A 1 121 ? -5.048 6.965 -5.038 1.00 97.94 121 ARG A O 1
ATOM 832 N N . ASN A 1 122 ? -3.194 7.459 -6.225 1.00 95.62 122 ASN A N 1
ATOM 833 C CA . ASN A 1 122 ? -2.584 8.408 -5.285 1.00 95.62 122 ASN A CA 1
ATOM 834 C C . ASN A 1 122 ? -2.317 7.817 -3.886 1.00 95.62 122 ASN A C 1
ATOM 836 O O . ASN A 1 122 ? -2.406 8.532 -2.886 1.00 95.62 122 ASN A O 1
ATOM 840 N N . THR A 1 123 ? -2.073 6.513 -3.785 1.00 96.88 123 THR A N 1
ATOM 841 C CA . THR A 1 123 ? -1.621 5.907 -2.529 1.00 96.88 123 THR A CA 1
ATOM 842 C C . THR A 1 123 ? -0.195 6.328 -2.209 1.00 96.88 123 THR A C 1
ATOM 844 O O . THR A 1 123 ? 0.603 6.565 -3.117 1.00 96.88 123 THR A O 1
ATOM 847 N N . LEU A 1 124 ? 0.126 6.394 -0.919 1.00 92.94 124 LEU A N 1
ATOM 848 C CA . LEU A 1 124 ? 1.447 6.789 -0.437 1.00 92.94 124 LEU A CA 1
ATOM 849 C C . LEU A 1 124 ? 1.888 5.890 0.716 1.00 92.94 124 LEU A C 1
ATOM 851 O O . LEU A 1 124 ? 1.212 5.835 1.743 1.00 92.94 124 LEU A O 1
ATOM 855 N N . VAL A 1 125 ? 3.028 5.229 0.562 1.00 93.06 125 VAL A N 1
ATOM 856 C CA . VAL A 1 125 ? 3.648 4.408 1.607 1.00 93.06 125 VAL A CA 1
ATOM 857 C C . VAL A 1 125 ? 5.068 4.908 1.835 1.00 93.06 125 VAL A C 1
ATOM 859 O O . VAL A 1 125 ? 5.906 4.814 0.941 1.00 93.06 125 VAL A O 1
ATOM 862 N N . HIS A 1 126 ? 5.324 5.448 3.026 1.00 87.12 126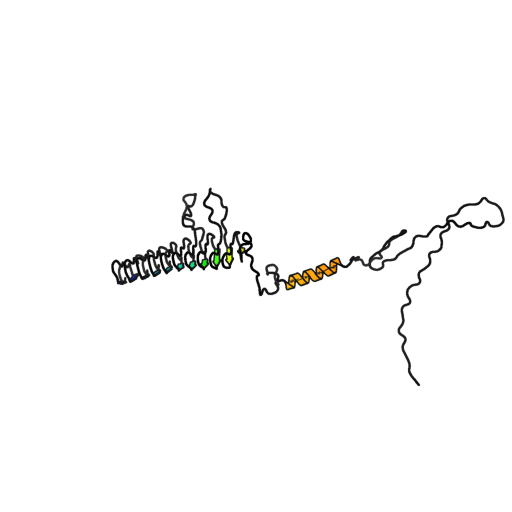 HIS A N 1
ATOM 863 C CA . HIS A 1 126 ? 6.663 5.854 3.470 1.00 87.12 126 HIS A CA 1
ATOM 864 C C . HIS A 1 126 ? 7.260 4.941 4.541 1.00 87.12 126 HIS A C 1
ATOM 866 O O . HIS A 1 126 ? 8.424 5.110 4.879 1.00 87.12 126 HIS A O 1
ATOM 872 N N . GLY A 1 127 ? 6.464 4.019 5.077 1.00 83.62 127 GLY A N 1
ATOM 873 C CA . GLY A 1 127 ? 6.898 3.047 6.066 1.00 83.62 127 GLY A CA 1
ATOM 874 C C . GLY A 1 127 ? 7.481 1.791 5.452 1.00 83.62 127 GLY A C 1
ATOM 875 O O . GLY A 1 127 ? 6.950 1.296 4.457 1.00 83.62 127 GLY A O 1
ATOM 876 N N . GLU A 1 128 ? 8.511 1.244 6.083 1.00 87.25 128 GLU A N 1
ATOM 877 C CA . GLU A 1 128 ? 8.909 -0.154 5.902 1.00 87.25 128 GLU A CA 1
ATOM 878 C C . GLU A 1 128 ? 7.766 -1.090 6.327 1.00 87.25 128 GLU A C 1
ATOM 880 O O . GLU A 1 128 ? 6.974 -0.747 7.220 1.00 87.25 128 GLU A O 1
ATOM 885 N N . GLY A 1 129 ? 7.616 -2.211 5.614 1.00 90.44 129 GLY A N 1
ATOM 886 C CA . GLY A 1 129 ? 6.612 -3.246 5.900 1.00 90.44 129 GLY A CA 1
ATOM 887 C C . GLY A 1 129 ? 5.158 -2.764 5.828 1.00 90.44 129 GLY A C 1
ATOM 888 O O . GLY A 1 129 ? 4.235 -3.432 6.297 1.00 90.44 129 GLY A O 1
ATOM 889 N N . SER A 1 130 ? 4.931 -1.564 5.293 1.00 94.94 130 SER A N 1
ATOM 890 C CA . SER A 1 130 ? 3.658 -0.864 5.417 1.00 94.94 130 SER A CA 1
ATOM 891 C C . SER A 1 130 ? 2.786 -0.992 4.175 1.00 94.94 130 SER A C 1
ATOM 893 O O . SER A 1 130 ? 3.255 -1.088 3.041 1.00 94.94 130 SER A O 1
ATOM 895 N N . ILE A 1 131 ? 1.472 -0.941 4.383 1.00 96.94 131 ILE A N 1
ATOM 896 C CA . ILE A 1 131 ? 0.479 -1.228 3.351 1.00 96.94 131 ILE A CA 1
ATOM 897 C C . ILE A 1 131 ? -0.550 -0.093 3.269 1.00 96.94 131 ILE A C 1
ATOM 899 O O . ILE A 1 131 ? -1.203 0.245 4.250 1.00 96.94 131 ILE A O 1
ATOM 903 N N . ALA A 1 132 ? -0.775 0.465 2.082 1.00 97.62 132 ALA A N 1
ATOM 904 C CA . ALA A 1 132 ? -1.863 1.401 1.799 1.00 97.62 132 ALA A CA 1
ATOM 905 C C . ALA A 1 132 ? -2.803 0.827 0.731 1.00 97.62 132 ALA A C 1
ATOM 907 O O . ALA A 1 132 ? -2.404 0.636 -0.417 1.00 97.62 132 ALA A O 1
ATOM 908 N N . LEU A 1 133 ? -4.070 0.599 1.088 1.00 98.25 133 LEU A N 1
ATOM 909 C CA . LEU A 1 133 ? -5.091 0.029 0.203 1.00 98.25 133 LEU A CA 1
ATOM 910 C C . LEU A 1 133 ? -6.264 0.999 0.036 1.00 98.25 133 LEU A C 1
ATOM 912 O O . LEU A 1 133 ? -6.982 1.293 0.987 1.00 98.25 133 LEU A O 1
ATOM 916 N N . GLY A 1 134 ? -6.522 1.443 -1.190 1.00 98.06 134 GLY A N 1
ATOM 917 C CA . GLY A 1 134 ? -7.614 2.348 -1.545 1.00 98.06 134 GLY A CA 1
ATOM 918 C C . GLY A 1 134 ? -7.129 3.728 -1.984 1.00 98.06 134 GLY A C 1
ATOM 919 O O . GLY A 1 134 ? -6.055 4.190 -1.617 1.00 98.06 134 GLY A O 1
ATOM 920 N N . ALA A 1 135 ? -7.933 4.415 -2.799 1.00 97.81 135 ALA A N 1
ATOM 921 C CA . ALA A 1 135 ? -7.537 5.705 -3.360 1.00 97.81 135 ALA A CA 1
ATOM 922 C C . ALA A 1 135 ? -7.212 6.738 -2.265 1.00 97.81 135 ALA A C 1
ATOM 924 O O . ALA A 1 135 ? -7.998 6.937 -1.339 1.00 97.81 135 ALA A O 1
ATOM 925 N N . ASN A 1 136 ? -6.072 7.416 -2.398 1.00 95.88 136 ASN A N 1
ATOM 926 C CA . ASN A 1 136 ? -5.529 8.359 -1.418 1.00 95.88 136 ASN A CA 1
ATOM 927 C C . ASN A 1 136 ? -5.268 7.766 -0.012 1.00 95.88 136 ASN A C 1
ATOM 929 O O . ASN A 1 136 ? -5.198 8.535 0.948 1.00 95.88 136 ASN A O 1
ATOM 933 N N . ALA A 1 137 ? -5.178 6.439 0.148 1.00 97.38 137 ALA A N 1
ATOM 934 C CA . ALA A 1 137 ? -4.733 5.836 1.407 1.00 97.38 137 ALA A CA 1
ATOM 935 C C . ALA A 1 137 ? -3.246 6.140 1.645 1.00 97.38 137 ALA A C 1
ATOM 937 O O . ALA A 1 137 ? -2.457 6.183 0.694 1.00 97.38 137 ALA A O 1
ATOM 938 N N . ARG A 1 138 ? -2.867 6.390 2.902 1.00 93.94 138 ARG A N 1
ATOM 939 C CA . ARG A 1 138 ? -1.522 6.861 3.253 1.00 93.94 138 ARG A CA 1
ATOM 940 C C . ARG A 1 138 ? -0.999 6.195 4.518 1.00 93.94 138 ARG A C 1
ATOM 942 O O . ARG A 1 138 ? -1.715 6.149 5.515 1.00 93.94 138 ARG A O 1
ATOM 949 N N . VAL A 1 139 ? 0.259 5.773 4.497 1.00 93.19 139 VAL A N 1
ATOM 950 C CA . VAL A 1 139 ? 0.995 5.357 5.697 1.00 93.19 139 VAL A CA 1
ATOM 951 C C . VAL A 1 139 ? 2.183 6.285 5.900 1.00 93.19 139 VAL A C 1
ATOM 953 O O . VAL A 1 139 ? 3.003 6.462 4.994 1.00 93.19 139 VAL A O 1
ATOM 956 N N . GLY A 1 140 ? 2.245 6.887 7.085 1.00 86.75 140 GLY A N 1
ATOM 957 C CA . GLY A 1 140 ? 3.290 7.832 7.451 1.00 86.75 140 GLY A CA 1
ATOM 958 C C . GLY A 1 140 ? 3.155 9.194 6.775 1.00 86.75 140 GLY A C 1
ATOM 959 O O . GLY A 1 140 ? 2.379 9.422 5.835 1.00 86.75 140 GLY A O 1
ATOM 960 N N . ARG A 1 141 ? 3.921 10.151 7.292 1.00 72.69 141 ARG A N 1
ATOM 961 C CA . ARG A 1 141 ? 4.000 11.505 6.752 1.00 72.69 141 ARG A CA 1
ATOM 962 C C . ARG A 1 141 ? 5.433 11.780 6.334 1.00 72.69 141 ARG A C 1
ATOM 964 O O . ARG A 1 141 ? 6.340 11.707 7.146 1.00 72.69 141 ARG A O 1
ATOM 971 N N . TRP A 1 142 ? 5.606 12.217 5.094 1.00 60.34 142 TRP A N 1
ATOM 972 C CA . TRP A 1 142 ? 6.844 12.860 4.690 1.00 60.34 142 TRP A CA 1
ATOM 973 C C . TRP A 1 142 ? 6.852 14.309 5.195 1.00 60.34 142 TRP A C 1
ATOM 975 O O . TRP A 1 142 ? 6.174 15.170 4.627 1.00 60.34 142 TRP A O 1
ATOM 985 N N . LEU A 1 143 ? 7.546 14.572 6.302 1.00 53.66 143 LEU A N 1
ATOM 986 C CA . LEU A 1 143 ? 7.882 15.929 6.727 1.00 53.66 143 LEU A CA 1
ATOM 987 C C . LEU A 1 143 ? 9.274 16.255 6.178 1.00 53.66 143 LEU A C 1
ATOM 989 O O . LEU A 1 143 ? 10.266 15.692 6.617 1.00 53.66 143 LEU A O 1
ATOM 993 N N . MET A 1 144 ? 9.347 17.151 5.188 1.00 47.72 144 MET A N 1
ATOM 994 C CA . MET A 1 144 ? 10.606 17.826 4.864 1.00 47.72 144 MET A CA 1
ATOM 995 C C . MET A 1 144 ? 10.809 18.924 5.911 1.00 47.72 144 MET A C 1
ATOM 997 O O . MET A 1 144 ? 10.098 19.928 5.878 1.00 47.72 144 MET A O 1
ATOM 1001 N N . GLY A 1 145 ? 11.745 18.731 6.833 1.00 42.06 145 GLY A N 1
ATOM 1002 C CA . GLY A 1 145 ? 12.114 19.724 7.837 1.00 42.06 145 GLY A CA 1
ATOM 1003 C C . GLY A 1 145 ? 12.985 19.100 8.921 1.00 42.06 145 GLY A C 1
ATOM 1004 O O . GLY A 1 145 ? 12.562 18.142 9.549 1.00 42.06 145 GLY A O 1
ATOM 1005 N N . ASP A 1 146 ? 14.212 19.611 9.032 1.00 36.72 146 ASP A N 1
ATOM 1006 C CA . ASP A 1 146 ? 15.100 19.583 10.204 1.00 36.72 146 ASP A CA 1
ATOM 1007 C C . ASP A 1 146 ? 15.297 18.285 11.012 1.00 36.72 146 ASP A C 1
ATOM 1009 O O . ASP A 1 146 ? 15.123 18.284 12.224 1.00 36.72 146 ASP A O 1
ATOM 1013 N N . GLY A 1 147 ? 15.792 17.206 10.387 1.00 42.75 147 GLY A N 1
ATOM 1014 C CA . GLY A 1 147 ? 16.499 16.125 11.110 1.00 42.75 147 GLY A CA 1
ATOM 1015 C C . GLY A 1 147 ? 15.693 15.419 12.213 1.00 42.75 147 GLY A C 1
ATOM 1016 O O . GLY A 1 147 ? 16.251 14.724 13.060 1.00 42.75 147 GLY A O 1
ATOM 1017 N N . GLY A 1 148 ? 14.375 15.615 12.238 1.00 42.00 148 GLY A N 1
ATOM 1018 C CA . GLY A 1 148 ? 13.483 15.010 13.204 1.00 42.00 148 GLY A CA 1
ATOM 1019 C C . GLY A 1 148 ? 12.939 13.697 12.668 1.00 42.00 148 GLY A C 1
ATOM 1020 O O . GLY A 1 148 ? 12.305 13.659 11.618 1.00 42.00 148 GLY A O 1
ATOM 1021 N N . GLU A 1 149 ? 13.061 12.640 13.466 1.00 51.34 149 GLU A N 1
ATOM 1022 C CA . GLU A 1 149 ? 12.326 11.362 13.397 1.00 51.34 149 GLU A CA 1
ATOM 1023 C C . GLU A 1 149 ? 10.777 11.510 13.372 1.00 51.34 149 GLU A C 1
ATOM 1025 O O . GLU A 1 149 ? 10.026 10.549 13.538 1.00 51.34 149 GLU A O 1
ATOM 1030 N N . ALA A 1 150 ? 10.253 12.723 13.190 1.00 46.56 150 ALA A N 1
ATOM 1031 C CA . ALA A 1 150 ? 8.845 13.053 13.260 1.00 46.56 150 ALA A CA 1
ATOM 1032 C C . ALA A 1 150 ? 8.109 12.591 11.991 1.00 46.56 150 ALA A C 1
ATOM 1034 O O . ALA A 1 150 ? 8.202 13.204 10.930 1.00 46.56 150 ALA A O 1
ATOM 1035 N N . GLY A 1 151 ? 7.307 11.532 12.119 1.00 56.47 151 GLY A N 1
ATOM 1036 C CA . GLY A 1 151 ? 6.334 11.115 11.101 1.00 56.47 151 GLY A CA 1
ATOM 1037 C C . GLY A 1 151 ? 6.646 9.808 10.375 1.00 56.47 151 GLY A C 1
ATOM 1038 O O . GLY A 1 151 ? 5.902 9.460 9.448 1.00 56.47 151 GLY A O 1
ATOM 1039 N N . LYS A 1 152 ? 7.691 9.085 10.801 1.00 71.81 152 LYS A N 1
ATOM 1040 C CA . LYS A 1 152 ? 7.928 7.699 10.384 1.00 71.81 152 LYS A CA 1
ATOM 1041 C C . LYS A 1 152 ? 6.841 6.804 10.978 1.00 71.81 152 LYS A C 1
ATOM 1043 O O . LYS A 1 152 ? 6.429 7.005 12.117 1.00 71.81 152 LYS A O 1
ATOM 1048 N N . VAL A 1 153 ? 6.328 5.900 10.151 1.00 84.31 153 VAL A N 1
ATOM 1049 C CA . VAL A 1 153 ? 5.307 4.925 10.529 1.00 84.31 153 VAL A CA 1
ATOM 1050 C C . VAL A 1 153 ? 5.697 3.601 9.901 1.00 84.31 153 VAL A C 1
ATOM 1052 O O . VAL A 1 153 ? 5.761 3.546 8.680 1.00 84.31 153 VAL A O 1
ATOM 1055 N N . PHE A 1 154 ? 5.942 2.574 10.701 1.00 88.31 154 PHE A N 1
ATOM 1056 C CA . PHE A 1 154 ? 6.370 1.242 10.279 1.00 88.31 154 PHE A CA 1
ATOM 1057 C C . PHE A 1 154 ? 5.276 0.200 10.518 1.00 88.31 154 PHE A C 1
ATOM 1059 O O . PHE A 1 154 ? 4.369 0.405 11.336 1.00 88.31 154 PHE A O 1
ATOM 1066 N N . ASP A 1 155 ? 5.354 -0.917 9.789 1.00 92.31 155 ASP A N 1
ATOM 1067 C CA . ASP A 1 155 ? 4.526 -2.115 9.998 1.00 92.31 155 ASP A CA 1
ATOM 1068 C C . ASP A 1 15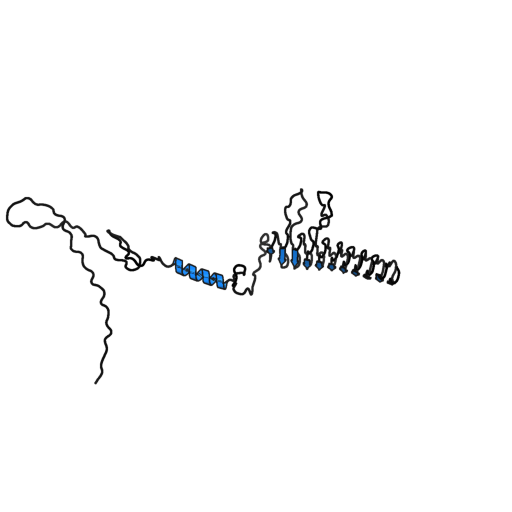5 ? 3.025 -1.823 10.132 1.00 92.31 155 ASP A C 1
ATOM 1070 O O . ASP A 1 155 ? 2.324 -2.371 10.988 1.00 92.31 155 ASP A O 1
ATOM 1074 N N . SER A 1 156 ? 2.525 -0.884 9.329 1.00 95.12 156 SER A N 1
ATOM 1075 C CA . SER A 1 156 ? 1.170 -0.360 9.482 1.00 95.12 156 SER A CA 1
ATOM 1076 C C . SER A 1 156 ? 0.360 -0.460 8.206 1.00 95.12 156 SER A C 1
ATOM 1078 O O . SER A 1 156 ? 0.878 -0.407 7.092 1.00 95.12 156 SER A O 1
ATOM 1080 N N . VAL A 1 157 ? -0.957 -0.553 8.374 1.00 97.81 157 VAL A N 1
ATOM 1081 C CA . VAL A 1 157 ? -1.915 -0.710 7.283 1.00 97.81 157 VAL A CA 1
ATOM 1082 C C . VAL A 1 157 ? -2.897 0.456 7.277 1.00 97.81 157 VAL A C 1
ATOM 1084 O O . VAL A 1 157 ? -3.677 0.629 8.209 1.00 97.81 157 VAL A O 1
ATOM 1087 N N . ALA A 1 158 ? -2.930 1.232 6.199 1.00 97.75 158 ALA A N 1
ATOM 1088 C CA . ALA A 1 158 ? -4.023 2.151 5.901 1.00 97.75 158 ALA A CA 1
ATOM 1089 C C . ALA A 1 158 ? -5.033 1.459 4.974 1.00 97.75 158 ALA A C 1
ATOM 1091 O O . ALA A 1 158 ? -4.776 1.263 3.785 1.00 97.75 158 ALA A O 1
ATOM 1092 N N . LEU A 1 159 ? -6.197 1.094 5.516 1.00 98.12 159 LEU A N 1
ATOM 1093 C CA . LEU A 1 159 ? -7.223 0.313 4.828 1.00 98.12 159 LEU A CA 1
ATOM 1094 C C . LEU A 1 159 ? -8.434 1.179 4.458 1.00 98.12 159 LEU A C 1
ATOM 1096 O O . LEU A 1 159 ? -9.183 1.651 5.316 1.00 98.12 159 LEU A O 1
ATOM 1100 N N . GLY A 1 160 ? -8.654 1.360 3.161 1.00 98.19 160 GLY A N 1
ATOM 1101 C CA . GLY A 1 160 ? -9.768 2.108 2.584 1.00 98.19 160 GLY A CA 1
ATOM 1102 C C . GLY A 1 160 ? -9.371 3.478 2.030 1.00 98.19 160 GLY A C 1
ATOM 1103 O O . GLY A 1 160 ? -8.353 4.068 2.383 1.00 98.19 160 GLY A O 1
ATOM 1104 N N . ALA A 1 161 ? -10.220 4.019 1.150 1.00 97.75 161 ALA A N 1
ATOM 1105 C CA . ALA A 1 161 ? -9.957 5.304 0.508 1.00 97.75 161 ALA A CA 1
ATOM 1106 C C . ALA A 1 161 ? -9.828 6.444 1.533 1.00 97.75 161 ALA A C 1
ATOM 1108 O O . ALA A 1 161 ? -10.687 6.607 2.401 1.00 97.75 161 ALA A O 1
ATOM 1109 N N . ASN A 1 162 ? -8.793 7.270 1.397 1.00 96.56 162 ASN A N 1
ATOM 1110 C CA . ASN A 1 162 ? -8.460 8.370 2.309 1.00 96.56 162 ASN A CA 1
ATOM 1111 C C . ASN A 1 162 ? -8.116 7.949 3.753 1.00 96.56 162 ASN A C 1
ATOM 1113 O O . ASN A 1 162 ? -8.049 8.822 4.618 1.00 96.56 162 ASN A O 1
ATOM 1117 N N . SER A 1 163 ? -7.916 6.657 4.037 1.00 97.75 163 SER A N 1
ATOM 1118 C CA . SER A 1 163 ? -7.423 6.220 5.348 1.00 97.75 163 SER A CA 1
ATOM 1119 C C . SER A 1 163 ? -5.980 6.672 5.563 1.00 97.75 163 SER A C 1
ATOM 1121 O O . SER A 1 163 ? -5.196 6.741 4.613 1.00 97.75 163 SER A O 1
ATOM 1123 N N . PHE A 1 164 ? -5.631 6.967 6.811 1.00 95.38 164 PHE A N 1
ATOM 1124 C CA . PHE A 1 164 ? -4.308 7.430 7.200 1.00 95.38 164 PHE A CA 1
ATOM 1125 C C . PHE A 1 164 ? -3.826 6.659 8.430 1.00 95.38 164 PHE A C 1
ATOM 1127 O O . PHE A 1 164 ? -4.474 6.700 9.476 1.00 95.38 164 PHE A O 1
ATOM 1134 N N . ALA A 1 165 ? -2.718 5.933 8.286 1.00 94.81 165 ALA A N 1
ATOM 1135 C CA . ALA A 1 165 ? -2.002 5.327 9.403 1.00 94.81 165 ALA A CA 1
ATOM 1136 C C . ALA A 1 165 ? -0.859 6.260 9.821 1.00 94.81 165 ALA A C 1
ATOM 1138 O O . ALA A 1 165 ? 0.042 6.547 9.028 1.00 94.81 165 ALA A O 1
ATOM 1139 N N . ASP A 1 166 ? -0.942 6.761 11.051 1.00 90.12 166 ASP A N 1
ATOM 1140 C CA . ASP A 1 166 ? -0.086 7.809 11.613 1.00 90.12 166 ASP A CA 1
ATOM 1141 C C . ASP A 1 166 ? 0.749 7.345 12.817 1.00 90.12 166 ASP A C 1
ATOM 1143 O O . ASP A 1 166 ? 1.397 8.164 13.465 1.00 90.12 166 ASP A O 1
ATOM 1147 N N . ARG A 1 167 ? 0.730 6.042 13.114 1.00 90.00 167 ARG A N 1
ATOM 1148 C CA . ARG A 1 167 ? 1.444 5.393 14.221 1.00 90.00 167 ARG A CA 1
ATOM 1149 C C . ARG A 1 167 ? 1.930 4.019 13.790 1.00 90.00 167 ARG A C 1
ATOM 1151 O O . ARG A 1 167 ? 1.242 3.397 12.990 1.00 90.00 167 ARG A O 1
ATOM 1158 N N . ASP A 1 168 ? 3.043 3.562 14.355 1.00 91.62 168 ASP A N 1
ATOM 1159 C CA . ASP A 1 168 ? 3.597 2.224 14.114 1.00 91.62 168 ASP A CA 1
ATOM 1160 C C . ASP A 1 168 ? 2.645 1.106 14.552 1.00 91.62 168 ASP A C 1
ATOM 1162 O O . ASP A 1 168 ? 1.872 1.266 15.503 1.00 91.62 168 ASP A O 1
ATOM 1166 N N . ASN A 1 169 ? 2.748 -0.048 13.888 1.00 94.25 169 ASN A N 1
ATOM 1167 C CA . ASN A 1 169 ? 2.045 -1.284 14.233 1.00 94.25 169 ASN A CA 1
ATOM 1168 C C . ASN A 1 169 ? 0.512 -1.137 14.349 1.00 94.25 169 ASN A C 1
ATOM 1170 O O . ASN A 1 169 ? -0.113 -1.732 15.233 1.00 94.25 169 ASN A O 1
ATOM 1174 N N . VAL A 1 170 ? -0.127 -0.348 13.473 1.00 95.88 170 VAL A N 1
ATOM 1175 C CA . VAL A 1 170 ? -1.593 -0.176 13.478 1.00 95.88 170 VAL A CA 1
ATOM 1176 C C . VAL A 1 170 ? -2.253 -0.531 12.153 1.00 95.88 170 VAL A C 1
ATOM 1178 O O . VAL A 1 170 ? -1.711 -0.315 11.073 1.00 95.88 170 VAL A O 1
ATOM 1181 N N . VAL A 1 171 ? -3.513 -0.962 12.237 1.00 97.81 171 VAL A N 1
ATOM 1182 C CA . VAL A 1 171 ? -4.442 -0.949 11.102 1.00 97.81 171 VAL A CA 1
ATOM 1183 C C . VAL A 1 171 ? -5.377 0.247 11.256 1.00 97.81 171 VAL A C 1
ATOM 1185 O O . VAL A 1 171 ? -6.266 0.260 12.107 1.00 97.81 171 VAL A O 1
ATOM 1188 N N . SER A 1 172 ? -5.194 1.264 10.421 1.00 97.38 172 SER A N 1
ATOM 1189 C CA . SER A 1 172 ? -6.101 2.401 10.333 1.00 97.38 172 SER A CA 1
ATOM 1190 C C . SER A 1 172 ? -7.164 2.161 9.266 1.00 97.38 172 SER A C 1
ATOM 1192 O O . SER A 1 172 ? -6.874 2.074 8.073 1.00 97.38 172 SER A O 1
ATOM 1194 N N . VAL A 1 173 ? -8.426 2.104 9.687 1.00 98.06 173 VAL A N 1
ATOM 1195 C CA . VAL A 1 173 ? -9.591 2.003 8.791 1.00 98.06 173 VAL A CA 1
ATOM 1196 C C . VAL A 1 173 ? -10.185 3.372 8.443 1.00 98.06 173 VAL A C 1
ATOM 1198 O O . VAL A 1 173 ? -11.312 3.445 7.955 1.00 98.06 173 VAL A O 1
ATOM 1201 N N . GLY A 1 174 ? -9.483 4.474 8.715 1.00 97.38 174 GLY A N 1
ATOM 1202 C CA . GLY A 1 174 ? -10.002 5.830 8.538 1.00 97.38 174 GLY A CA 1
ATOM 1203 C C . GLY A 1 174 ? -8.951 6.915 8.762 1.00 97.38 174 GLY A C 1
ATOM 1204 O O . GLY A 1 174 ? -7.758 6.667 8.674 1.00 97.38 174 GLY A O 1
ATOM 1205 N N . ASP A 1 175 ? -9.408 8.134 9.016 1.00 96.00 175 ASP A N 1
ATOM 1206 C CA . ASP A 1 175 ? -8.595 9.280 9.415 1.00 96.00 175 ASP A CA 1
ATOM 1207 C C . ASP A 1 175 ? -9.407 10.117 10.416 1.00 96.00 175 ASP A C 1
ATOM 1209 O O . ASP A 1 175 ? -10.229 10.964 10.045 1.00 96.00 175 ASP A O 1
ATOM 1213 N N . ALA A 1 176 ? -9.198 9.846 11.707 1.00 91.19 176 ALA A N 1
ATOM 1214 C CA . ALA A 1 176 ? -9.931 10.497 12.791 1.00 91.19 176 ALA A CA 1
ATOM 1215 C C . ALA A 1 176 ? -9.700 12.016 12.822 1.00 91.19 176 ALA A C 1
ATOM 1217 O O . ALA A 1 176 ? -10.619 12.759 13.164 1.00 91.19 176 ALA A O 1
ATOM 1218 N N . SER A 1 177 ? -8.525 12.489 12.382 1.00 91.00 177 SER A N 1
ATOM 1219 C CA . SER A 1 177 ? -8.212 13.924 12.307 1.00 91.00 177 SER A CA 1
ATOM 1220 C C . SER A 1 177 ? -9.107 14.674 11.312 1.00 91.00 177 SER A C 1
ATOM 1222 O O . SER A 1 177 ? -9.309 15.880 11.440 1.00 91.00 177 SER A O 1
ATOM 1224 N N . LYS A 1 178 ? -9.696 13.948 10.352 1.00 93.06 178 LYS A N 1
ATOM 1225 C CA . LYS A 1 178 ? -10.655 14.459 9.362 1.00 93.06 178 LYS A CA 1
ATOM 1226 C C . LYS A 1 178 ? -12.099 14.034 9.643 1.00 93.06 178 LYS A C 1
ATOM 1228 O O . LYS A 1 178 ? -12.957 14.201 8.780 1.00 93.06 178 LYS A O 1
ATOM 1233 N N . GLY A 1 179 ? -12.372 13.434 10.804 1.00 94.25 179 GLY A N 1
ATOM 1234 C CA . GLY A 1 179 ? -13.684 12.868 11.131 1.00 94.25 179 GLY A CA 1
ATOM 1235 C C . GLY A 1 179 ? -14.068 11.645 10.287 1.00 94.25 179 GLY A C 1
ATOM 1236 O O . GLY A 1 179 ? -15.223 11.223 10.303 1.00 94.25 179 GLY A O 1
ATOM 1237 N N . LEU A 1 180 ? -13.121 11.053 9.552 1.00 97.12 180 LEU A N 1
ATOM 1238 C CA . LEU A 1 180 ? -13.354 9.863 8.745 1.00 97.12 180 LEU A CA 1
ATOM 1239 C C . LEU A 1 180 ? -13.162 8.627 9.622 1.00 97.12 180 LEU A C 1
ATOM 1241 O O . LEU A 1 180 ? -12.052 8.133 9.787 1.00 97.12 180 LEU A O 1
ATOM 1245 N N . THR A 1 181 ? -14.247 8.097 10.169 1.00 96.94 181 THR A N 1
ATOM 1246 C CA . THR A 1 181 ? -14.234 6.800 10.857 1.00 96.94 181 THR A CA 1
ATOM 1247 C C . THR A 1 181 ? -15.096 5.805 10.099 1.00 96.94 181 THR A C 1
ATOM 1249 O O . THR A 1 181 ? -16.013 6.181 9.366 1.00 96.94 181 THR A O 1
ATOM 1252 N N . ARG A 1 182 ? -14.776 4.519 10.233 1.00 97.62 182 ARG A N 1
ATOM 1253 C CA . ARG A 1 182 ? -15.542 3.435 9.622 1.00 97.62 182 ARG A CA 1
ATOM 1254 C C . ARG A 1 182 ? -15.975 2.461 10.693 1.00 97.62 182 ARG A C 1
ATOM 1256 O O . ARG A 1 182 ? -15.214 2.151 11.605 1.00 97.62 182 ARG A O 1
ATOM 1263 N N . GLN A 1 183 ? -17.196 1.968 10.552 1.00 97.56 183 GLN A N 1
ATOM 1264 C CA . GLN A 1 183 ? -17.637 0.813 11.314 1.00 97.56 183 GLN A CA 1
ATOM 1265 C C . GLN A 1 183 ? -16.949 -0.436 10.765 1.00 97.56 183 GLN A C 1
ATOM 1267 O O . GLN A 1 183 ? -16.863 -0.622 9.550 1.00 97.56 183 GLN A O 1
ATOM 1272 N N . ILE A 1 184 ? -16.500 -1.302 11.669 1.00 97.56 184 ILE A N 1
ATOM 1273 C CA . ILE A 1 184 ? -16.059 -2.653 11.337 1.00 97.56 184 ILE A CA 1
ATOM 1274 C C . ILE A 1 184 ? -17.258 -3.561 11.614 1.00 97.56 184 ILE A C 1
ATOM 1276 O O . ILE A 1 184 ? -17.695 -3.691 12.756 1.00 97.56 184 ILE A O 1
ATOM 1280 N N . SER A 1 185 ? -17.855 -4.107 10.557 1.00 97.56 185 SER A N 1
ATOM 1281 C CA . SER A 1 185 ? -19.063 -4.938 10.637 1.00 97.56 185 SER A CA 1
ATOM 1282 C C . SER A 1 185 ? -18.729 -6.417 10.450 1.00 97.56 185 SER A C 1
ATOM 1284 O O . SER A 1 185 ? -17.645 -6.754 9.980 1.00 97.56 185 SER A O 1
ATOM 1286 N N . ASN A 1 186 ? -19.661 -7.299 10.828 1.00 97.44 186 ASN A N 1
ATOM 1287 C CA . ASN A 1 186 ? -19.496 -8.760 10.781 1.00 97.44 186 ASN A CA 1
ATOM 1288 C C . ASN A 1 186 ? -18.353 -9.292 11.665 1.00 97.44 186 ASN A C 1
ATOM 1290 O O . ASN A 1 186 ? -17.728 -10.301 11.353 1.00 97.44 186 ASN A O 1
ATOM 1294 N N . VAL A 1 187 ? -18.103 -8.621 12.793 1.00 98.06 187 VAL A N 1
ATOM 1295 C CA . VAL A 1 187 ? -17.138 -9.062 13.806 1.00 98.06 187 VAL A CA 1
ATOM 1296 C C . VAL A 1 187 ? -17.811 -10.091 14.717 1.00 98.06 187 VAL A C 1
ATOM 1298 O O . VAL A 1 187 ? -18.748 -9.766 15.457 1.00 98.06 187 VAL A O 1
ATOM 1301 N N . ALA A 1 188 ? -17.356 -11.343 14.640 1.00 98.38 188 ALA A N 1
ATOM 1302 C CA . ALA A 1 188 ? -17.768 -12.403 15.558 1.00 98.38 188 ALA A CA 1
ATOM 1303 C C . ALA A 1 188 ? -17.384 -12.053 17.008 1.00 98.38 188 ALA A C 1
ATOM 1305 O O . ALA A 1 188 ? -16.572 -11.163 17.246 1.00 98.38 188 ALA A O 1
ATOM 1306 N N . ALA A 1 189 ? -18.005 -12.712 17.986 1.00 98.38 189 ALA A N 1
ATOM 1307 C CA . ALA A 1 189 ? -17.654 -12.481 19.384 1.00 98.38 189 ALA A CA 1
ATOM 1308 C C . ALA A 1 189 ? -16.218 -12.958 19.648 1.00 98.38 189 ALA A C 1
ATOM 1310 O O . ALA A 1 189 ? -15.893 -14.097 19.317 1.00 98.38 189 ALA A O 1
ATOM 1311 N N . GLY A 1 190 ? -15.392 -12.099 20.248 1.00 98.06 190 GLY A N 1
ATOM 1312 C CA . GLY A 1 190 ? -14.020 -12.445 20.609 1.00 98.06 190 GLY A CA 1
ATOM 1313 C C . GLY A 1 190 ? -13.970 -13.508 21.705 1.00 98.06 190 GLY A C 1
ATOM 1314 O O . GLY A 1 190 ? -14.805 -13.502 22.617 1.00 98.06 190 GLY A O 1
ATOM 1315 N N . THR A 1 191 ? -13.001 -14.412 21.608 1.00 97.81 191 THR A N 1
ATOM 1316 C CA . THR A 1 191 ? -12.808 -15.549 22.521 1.00 97.81 191 THR A CA 1
ATOM 1317 C C . THR A 1 191 ? -11.460 -15.520 23.233 1.00 97.81 191 THR A C 1
ATOM 1319 O O . THR A 1 191 ? -11.374 -15.953 24.382 1.00 97.81 191 THR A O 1
ATOM 1322 N N . GLU A 1 192 ? -10.430 -14.974 22.592 1.00 97.88 192 GLU A N 1
ATOM 1323 C CA . GLU A 1 192 ? -9.090 -14.816 23.152 1.00 97.88 192 GLU A CA 1
ATOM 1324 C C . GLU A 1 192 ? -8.840 -13.381 23.638 1.00 97.88 192 GLU A C 1
ATOM 1326 O O . GLU A 1 192 ? -9.591 -12.451 23.342 1.00 97.88 192 GLU A O 1
ATOM 1331 N N . GLY A 1 193 ? -7.756 -13.183 24.396 1.00 97.56 193 GLY A N 1
ATOM 1332 C CA . GLY A 1 193 ? -7.424 -11.883 24.993 1.00 97.56 193 GLY A CA 1
ATOM 1333 C C . GLY A 1 193 ? -7.086 -10.773 23.987 1.00 97.56 193 GLY A C 1
ATOM 1334 O O . GLY A 1 193 ? -7.099 -9.603 24.360 1.00 97.56 193 GLY A O 1
ATOM 1335 N N . THR A 1 194 ? -6.790 -11.124 22.734 1.00 97.75 194 THR A N 1
ATOM 1336 C CA . THR A 1 194 ? -6.425 -10.193 21.651 1.00 97.75 194 THR A CA 1
ATOM 1337 C C . THR A 1 194 ? -7.487 -10.086 20.557 1.00 97.75 194 THR A C 1
ATOM 1339 O O . THR A 1 194 ? -7.268 -9.393 19.564 1.00 97.75 194 THR A O 1
ATOM 1342 N N . ASP A 1 195 ? -8.635 -10.743 20.724 1.00 98.38 195 ASP A N 1
ATOM 1343 C CA . ASP A 1 195 ? -9.738 -10.637 19.773 1.00 98.38 195 ASP A CA 1
ATOM 1344 C C . ASP A 1 195 ? -10.471 -9.298 19.919 1.00 98.38 195 ASP A C 1
ATOM 1346 O O . ASP A 1 195 ? -10.623 -8.740 21.010 1.00 98.38 195 ASP A O 1
ATOM 1350 N N . ALA A 1 196 ? -10.999 -8.792 18.804 1.00 98.00 196 ALA A N 1
ATOM 1351 C CA . ALA A 1 196 ? -11.882 -7.636 18.834 1.00 98.00 196 ALA A CA 1
ATOM 1352 C C . ALA A 1 196 ? -13.215 -7.979 19.526 1.00 98.00 196 ALA A C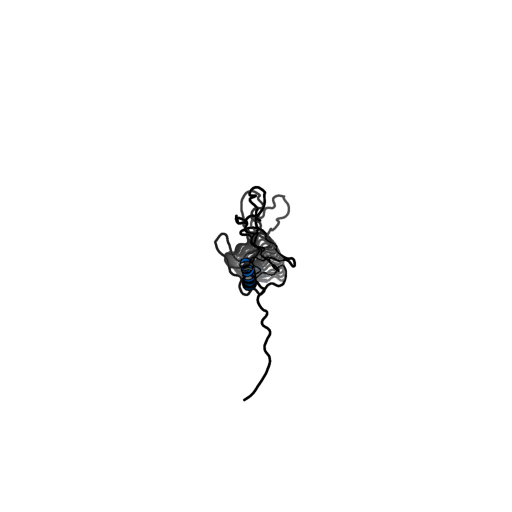 1
ATOM 1354 O O . ALA A 1 196 ? -13.844 -8.998 19.245 1.00 98.00 196 ALA A O 1
ATOM 1355 N N . VAL A 1 197 ? -13.685 -7.080 20.394 1.00 98.19 197 VAL A N 1
ATOM 1356 C CA . VAL A 1 197 ? -14.993 -7.188 21.054 1.00 98.19 197 VAL A CA 1
ATOM 1357 C C . VAL A 1 197 ? -16.073 -6.593 20.153 1.00 98.19 197 VAL A C 1
ATOM 1359 O O . VAL A 1 197 ? -15.933 -5.468 19.667 1.00 98.19 197 VAL A O 1
ATOM 1362 N N . ASN A 1 198 ? -17.182 -7.306 19.957 1.00 98.06 198 ASN A N 1
ATOM 1363 C CA . ASN A 1 198 ? -18.325 -6.779 19.208 1.00 98.06 198 ASN A CA 1
ATOM 1364 C C . ASN A 1 198 ? -19.377 -6.109 20.118 1.00 98.06 198 ASN A C 1
ATOM 1366 O O . ASN A 1 198 ? -19.348 -6.220 21.346 1.00 98.06 198 ASN A O 1
ATOM 1370 N N . LYS A 1 199 ? -20.352 -5.411 19.514 1.00 98.00 199 LYS A N 1
ATOM 1371 C CA . LYS A 1 199 ? -21.391 -4.682 20.267 1.00 98.00 199 LYS A CA 1
ATOM 1372 C C . LYS A 1 199 ? -22.201 -5.593 21.200 1.00 98.00 199 LYS A C 1
ATOM 1374 O O . LYS A 1 199 ? -22.529 -5.171 22.301 1.00 98.00 199 LYS A O 1
ATOM 1379 N N . ALA A 1 200 ? -22.499 -6.829 20.798 1.00 98.06 200 ALA A N 1
ATOM 1380 C CA . ALA A 1 200 ? -23.304 -7.745 21.608 1.00 98.06 200 ALA A CA 1
ATOM 1381 C C . ALA A 1 200 ? -22.605 -8.124 22.926 1.00 98.06 200 ALA A C 1
ATOM 1383 O O . ALA A 1 200 ? -23.246 -8.171 23.976 1.00 98.06 200 ALA A O 1
ATOM 1384 N N . GLN A 1 201 ? -21.285 -8.333 22.894 1.00 98.00 201 GLN A N 1
ATOM 1385 C CA . GLN A 1 201 ? -20.489 -8.558 24.103 1.00 98.00 201 GLN A CA 1
ATOM 1386 C C . GLN A 1 201 ? -20.494 -7.322 25.016 1.00 98.00 201 GLN A C 1
ATOM 1388 O O . GLN A 1 201 ? -20.660 -7.457 26.229 1.00 98.00 201 GLN A O 1
ATOM 1393 N N . LEU A 1 202 ? -20.392 -6.116 24.444 1.00 97.12 202 LEU A N 1
ATOM 1394 C CA . LEU A 1 202 ? -20.471 -4.870 25.215 1.00 97.12 202 LEU A CA 1
ATOM 1395 C C . LEU A 1 202 ? -21.866 -4.642 25.827 1.00 97.12 202 LEU A C 1
ATOM 1397 O O . LEU A 1 202 ? -21.965 -4.241 26.985 1.00 97.12 202 LEU A O 1
ATOM 1401 N N . ASP A 1 203 ? -22.944 -4.938 25.096 1.00 97.56 203 ASP A N 1
ATOM 1402 C CA . ASP A 1 203 ? -24.323 -4.830 25.594 1.00 97.56 203 ASP A CA 1
ATOM 1403 C C . ASP A 1 203 ? -24.580 -5.798 26.771 1.00 97.56 203 ASP A C 1
ATOM 1405 O O . ASP A 1 203 ? -25.273 -5.452 27.735 1.00 97.56 203 ASP A O 1
ATOM 1409 N N . ALA A 1 204 ? -23.987 -6.998 26.737 1.00 95.88 204 ALA A N 1
ATOM 1410 C CA . ALA A 1 204 ? -24.050 -7.953 27.844 1.00 95.88 204 ALA A CA 1
ATOM 1411 C C . ALA A 1 204 ? -23.349 -7.410 29.104 1.00 95.88 204 ALA A C 1
ATOM 1413 O O . ALA A 1 204 ? -23.900 -7.498 30.206 1.00 95.88 204 ALA A O 1
ATOM 1414 N N . VAL A 1 205 ? -22.184 -6.770 28.940 1.00 95.50 205 VAL A N 1
ATOM 1415 C CA . VAL A 1 205 ? -21.483 -6.071 30.032 1.00 95.50 205 VAL A CA 1
ATOM 1416 C C . VAL A 1 205 ? -22.324 -4.909 30.568 1.00 95.50 205 VAL A C 1
ATOM 1418 O O . VAL A 1 205 ? -22.472 -4.774 31.783 1.00 95.50 205 VAL A O 1
ATOM 1421 N N . ALA A 1 206 ? -22.930 -4.102 29.693 1.00 94.19 206 ALA A N 1
ATOM 1422 C CA . ALA A 1 206 ? -23.787 -2.985 30.091 1.00 94.19 206 ALA A CA 1
ATOM 1423 C C . ALA A 1 206 ? -25.017 -3.451 30.893 1.00 94.19 206 ALA A C 1
ATOM 1425 O O . ALA A 1 206 ? -25.374 -2.840 31.903 1.00 94.19 206 ALA A O 1
ATOM 1426 N N . THR A 1 207 ? -25.625 -4.573 30.497 1.00 91.25 207 THR A N 1
ATOM 1427 C CA . THR A 1 207 ? -26.747 -5.194 31.220 1.00 91.25 207 THR A CA 1
ATOM 1428 C C . THR A 1 207 ? -26.324 -5.650 32.619 1.00 91.25 207 THR A C 1
ATOM 1430 O O . THR A 1 207 ? -27.007 -5.358 33.606 1.00 91.25 207 THR A O 1
ATOM 1433 N N . ALA A 1 208 ? -25.166 -6.313 32.729 1.00 88.75 208 ALA A N 1
ATOM 1434 C CA . ALA A 1 208 ? -24.607 -6.716 34.015 1.00 88.75 208 ALA A CA 1
ATOM 1435 C C . ALA A 1 208 ? -24.325 -5.494 34.909 1.00 88.75 208 ALA A C 1
ATOM 1437 O O . ALA A 1 208 ? -24.757 -5.472 36.064 1.00 88.75 208 ALA A O 1
ATOM 1438 N N . ALA A 1 209 ? -23.705 -4.441 34.368 1.00 89.06 209 ALA A N 1
ATOM 1439 C CA . ALA A 1 209 ? -23.422 -3.204 35.095 1.00 89.06 209 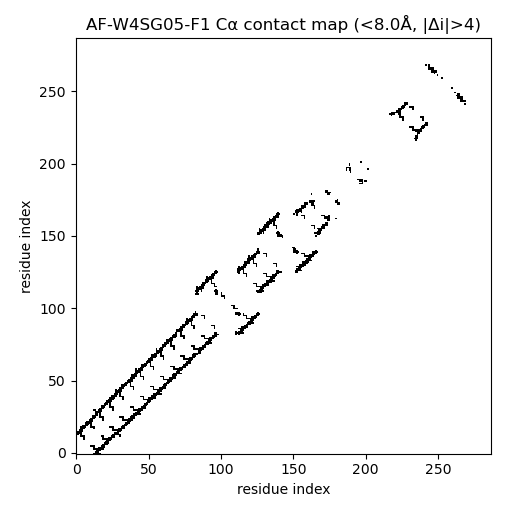ALA A CA 1
ATOM 1440 C C . ALA A 1 209 ? -24.703 -2.516 35.604 1.00 89.06 209 ALA A C 1
ATOM 1442 O O . ALA A 1 209 ? -24.783 -2.162 36.784 1.00 89.06 209 ALA A O 1
ATOM 1443 N N . GLY A 1 210 ? -25.747 -2.416 34.775 1.00 82.31 210 GLY A N 1
ATOM 1444 C CA . GLY A 1 210 ? -27.045 -1.865 35.180 1.00 82.31 210 GLY A CA 1
ATOM 1445 C C . GLY A 1 210 ? -27.669 -2.604 36.371 1.00 82.31 210 GLY A C 1
ATOM 1446 O O . GLY A 1 210 ? -28.188 -1.975 37.291 1.00 82.31 210 GLY A O 1
ATOM 1447 N N . SER A 1 211 ? -27.538 -3.934 36.426 1.00 75.25 211 SER A N 1
ATOM 1448 C CA . SER A 1 211 ? -28.034 -4.737 37.557 1.00 75.25 211 SER A CA 1
ATOM 1449 C C . SER A 1 211 ? -27.264 -4.505 38.869 1.00 75.25 211 SER A C 1
ATOM 1451 O O . SER A 1 211 ? -27.818 -4.676 39.959 1.00 75.25 211 SER A O 1
ATOM 1453 N N . THR A 1 212 ? -25.993 -4.092 38.785 1.00 71.31 212 THR A N 1
ATOM 1454 C CA . THR A 1 212 ? -25.168 -3.782 39.964 1.00 71.31 212 THR A CA 1
ATOM 1455 C C . THR A 1 212 ? -25.467 -2.402 40.546 1.00 71.31 212 THR A C 1
ATOM 1457 O O . THR A 1 212 ? -25.467 -2.261 41.766 1.00 71.31 212 THR A O 1
ATOM 1460 N N . GLY A 1 213 ? -25.808 -1.413 39.710 1.00 64.06 213 GLY A N 1
ATOM 1461 C CA . GLY A 1 213 ? -26.146 -0.053 40.153 1.00 64.06 213 GLY A CA 1
ATOM 1462 C C . GLY A 1 213 ? -27.517 0.082 40.831 1.00 64.06 213 GLY A C 1
ATOM 1463 O O . GLY A 1 213 ? -27.724 1.003 41.615 1.00 64.06 213 GLY A O 1
ATOM 1464 N N . MET A 1 214 ? -28.448 -0.845 40.576 1.00 56.59 214 MET A N 1
ATOM 1465 C CA . MET A 1 214 ? -29.832 -0.773 41.080 1.00 56.59 214 MET A CA 1
ATOM 1466 C C . MET A 1 214 ? -30.031 -1.376 42.483 1.00 56.59 214 MET A C 1
ATOM 1468 O O . MET A 1 214 ? -31.124 -1.281 43.043 1.00 56.59 214 MET A O 1
ATOM 1472 N N . HIS A 1 215 ? -29.007 -1.994 43.080 1.00 60.06 215 HIS A N 1
ATOM 1473 C CA . HIS A 1 215 ? -29.130 -2.642 44.388 1.00 60.06 215 HIS A CA 1
ATOM 1474 C C . HIS A 1 215 ? -27.964 -2.303 45.320 1.00 60.06 215 HIS A C 1
ATOM 1476 O O . HIS A 1 215 ? -26.811 -2.584 45.010 1.00 60.06 215 HIS A O 1
ATOM 1482 N N . PHE A 1 216 ? -28.277 -1.812 46.526 1.00 64.06 216 PHE A N 1
ATOM 1483 C CA . PHE A 1 216 ? -27.346 -1.822 47.656 1.00 64.06 216 PHE A CA 1
ATOM 1484 C C . PHE A 1 216 ? -27.017 -3.285 48.009 1.00 64.06 216 PHE A C 1
ATOM 1486 O O . PHE A 1 216 ? -27.855 -4.003 48.559 1.00 64.06 216 PHE A O 1
ATOM 1493 N N . LYS A 1 217 ? -25.825 -3.771 47.639 1.00 61.97 217 LYS A N 1
ATOM 1494 C CA . LYS A 1 217 ? -25.382 -5.150 47.910 1.00 61.97 217 LYS A CA 1
ATOM 1495 C C . LYS A 1 217 ? -24.757 -5.235 49.309 1.00 61.97 217 LYS A C 1
ATOM 1497 O O . LYS A 1 217 ? -23.546 -5.137 49.456 1.00 61.97 217 LYS A O 1
ATOM 1502 N N . ALA A 1 218 ? -25.573 -5.452 50.338 1.00 66.31 218 ALA A N 1
ATOM 1503 C CA . ALA A 1 218 ? -25.071 -5.841 51.656 1.00 66.31 218 ALA A CA 1
ATOM 1504 C C . ALA A 1 218 ? -24.778 -7.354 51.664 1.00 66.31 218 ALA A C 1
ATOM 1506 O O . ALA A 1 218 ? -25.698 -8.165 51.770 1.00 66.31 218 ALA A O 1
ATOM 1507 N N . GLN A 1 219 ? -23.511 -7.739 51.485 1.00 64.31 219 GLN A N 1
ATOM 1508 C CA . GLN A 1 219 ? -23.061 -9.137 51.511 1.00 64.31 219 GLN A CA 1
ATOM 1509 C C . GLN A 1 219 ? -22.454 -9.489 52.879 1.00 64.31 219 GLN A C 1
ATOM 1511 O O . GLN A 1 219 ? -21.689 -8.709 53.438 1.00 64.31 219 GLN A O 1
ATOM 1516 N N . GLY A 1 220 ? -22.798 -10.667 53.409 1.00 64.69 220 GLY A N 1
ATOM 1517 C CA . GLY A 1 220 ? -22.301 -11.205 54.679 1.00 64.69 220 GLY A CA 1
ATOM 1518 C C . GLY A 1 220 ? -23.188 -12.350 55.185 1.00 64.69 220 GLY A C 1
ATOM 1519 O O . GLY A 1 220 ? -24.388 -12.354 54.925 1.00 64.69 220 GLY A O 1
ATOM 1520 N N . THR A 1 221 ? -22.611 -13.336 55.879 1.00 61.31 221 THR A N 1
ATOM 1521 C CA . THR A 1 221 ? -23.352 -14.438 56.537 1.00 61.31 221 THR A CA 1
ATOM 1522 C C . THR A 1 221 ? -23.704 -14.134 57.999 1.00 61.31 221 THR A C 1
ATOM 1524 O O . THR A 1 221 ? -24.389 -14.927 58.642 1.00 61.31 221 THR A O 1
ATOM 1527 N N . ALA A 1 222 ? -23.225 -13.005 58.529 1.00 66.94 222 ALA A N 1
ATOM 1528 C CA . ALA A 1 222 ? -23.406 -12.570 59.912 1.00 66.94 222 ALA A CA 1
ATOM 1529 C C . ALA A 1 222 ? -24.554 -11.553 60.065 1.00 66.94 222 ALA A C 1
ATOM 1531 O O . ALA A 1 222 ? -24.895 -10.844 59.122 1.00 66.94 222 ALA A O 1
ATOM 1532 N N . GLU A 1 223 ? -25.118 -11.468 61.275 1.00 72.38 223 GLU A N 1
ATOM 1533 C CA . GLU A 1 223 ? -26.240 -10.585 61.622 1.00 72.38 223 GLU A CA 1
ATOM 1534 C C . GLU A 1 223 ? -25.832 -9.098 61.579 1.00 72.38 223 GLU A C 1
ATOM 1536 O O . GLU A 1 223 ? -24.923 -8.667 62.294 1.00 72.38 223 GLU A O 1
ATOM 1541 N N . ALA A 1 224 ? -26.519 -8.291 60.766 1.00 75.94 224 ALA A N 1
ATOM 1542 C CA . ALA A 1 224 ? -26.328 -6.841 60.731 1.00 75.94 224 ALA A CA 1
ATOM 1543 C C . ALA A 1 224 ? -27.140 -6.169 61.854 1.00 75.94 224 ALA A C 1
ATOM 1545 O O . ALA A 1 224 ? -28.372 -6.139 61.810 1.00 75.94 224 ALA A O 1
ATOM 1546 N N . VAL A 1 225 ? -26.457 -5.593 62.851 1.00 75.44 225 VAL A N 1
ATOM 1547 C CA . VAL A 1 225 ? -27.096 -4.961 64.019 1.00 75.44 225 VAL A CA 1
ATOM 1548 C C . VAL A 1 225 ? -26.906 -3.445 63.991 1.00 75.44 225 VAL A C 1
ATOM 1550 O O . VAL A 1 225 ? -25.781 -2.954 63.974 1.00 75.44 225 VAL A O 1
ATOM 1553 N N . ALA A 1 226 ? -28.009 -2.693 64.059 1.00 79.69 226 ALA A N 1
ATOM 1554 C CA . ALA A 1 226 ? -27.987 -1.236 64.200 1.00 79.69 226 ALA A CA 1
ATOM 1555 C C . ALA A 1 226 ? -28.785 -0.795 65.440 1.00 79.69 226 ALA A C 1
ATOM 1557 O O . ALA A 1 226 ? -29.982 -1.070 65.545 1.00 79.69 226 ALA A O 1
ATOM 1558 N N . SER A 1 227 ? -28.145 -0.085 66.377 1.00 79.62 227 SER A N 1
ATOM 1559 C CA . SER A 1 227 ? -28.760 0.382 67.631 1.00 79.62 227 SER A CA 1
ATOM 1560 C C . SER A 1 227 ? -28.871 1.905 67.701 1.00 79.62 227 SER A C 1
ATOM 1562 O O . SER A 1 227 ? -27.903 2.603 67.416 1.00 79.62 227 SER A O 1
ATOM 1564 N N . GLY A 1 228 ? -30.016 2.416 68.156 1.00 79.50 228 GLY A N 1
ATOM 1565 C CA . GLY A 1 228 ? -30.264 3.851 68.323 1.00 79.50 228 GLY A CA 1
ATOM 1566 C C . GLY A 1 228 ? -31.671 4.250 67.881 1.00 79.50 228 GLY A C 1
ATOM 1567 O O . GLY A 1 228 ? -32.460 3.419 67.432 1.00 79.50 228 GLY A O 1
ATOM 1568 N N . VAL A 1 229 ? -32.017 5.526 68.039 1.00 75.38 229 VAL A N 1
ATOM 1569 C CA . VAL A 1 229 ? -33.228 6.099 67.431 1.00 75.38 229 VAL A CA 1
ATOM 1570 C C . VAL A 1 229 ? -32.874 6.474 65.989 1.00 75.38 229 VAL A C 1
ATOM 1572 O O . VAL A 1 229 ? -31.850 7.105 65.777 1.00 75.38 229 VAL A O 1
ATOM 1575 N N . GLN A 1 230 ? -33.701 6.064 65.017 1.00 78.25 230 GLN A N 1
ATOM 1576 C CA . GLN A 1 230 ? -33.486 6.264 63.567 1.00 78.25 230 GLN A CA 1
ATOM 1577 C C . GLN A 1 230 ? -32.307 5.484 62.939 1.00 78.25 230 GLN A C 1
ATOM 1579 O O . GLN A 1 230 ? -31.782 5.891 61.908 1.00 78.25 230 GLN A O 1
ATOM 1584 N N . SER A 1 231 ? -31.901 4.343 63.504 1.00 74.31 231 SER A N 1
ATOM 1585 C CA . SER A 1 231 ? -30.878 3.487 62.886 1.00 74.31 231 SER A CA 1
ATOM 1586 C C . SER A 1 231 ? -31.445 2.594 61.767 1.00 74.31 231 SER A C 1
ATOM 1588 O O . SER A 1 231 ? -32.606 2.190 61.816 1.00 74.31 231 SER A O 1
ATOM 1590 N N . THR A 1 232 ? -30.617 2.262 60.767 1.00 79.44 232 THR A N 1
ATOM 1591 C CA . THR A 1 232 ? -30.954 1.341 59.662 1.00 79.44 232 THR A CA 1
ATOM 1592 C C . THR A 1 232 ? -29.924 0.214 59.603 1.00 79.44 232 THR A C 1
ATOM 1594 O O . THR A 1 232 ? -28.728 0.486 59.554 1.00 79.44 232 THR A O 1
ATOM 1597 N N . ALA A 1 233 ? -30.383 -1.039 59.608 1.00 77.88 233 ALA A N 1
ATOM 1598 C CA . ALA A 1 233 ? -29.566 -2.220 59.330 1.00 77.88 233 ALA A CA 1
ATOM 1599 C C . ALA A 1 233 ? -29.969 -2.797 57.965 1.00 77.88 233 ALA A C 1
ATOM 1601 O O . ALA A 1 233 ? -31.160 -2.888 57.667 1.00 77.88 233 ALA A O 1
ATOM 1602 N N . VAL A 1 234 ? -28.991 -3.184 57.146 1.00 73.81 234 VAL A N 1
ATOM 1603 C CA . VAL A 1 234 ? -29.187 -3.740 55.795 1.00 73.81 234 VAL A CA 1
ATOM 1604 C C . VAL A 1 234 ? -28.228 -4.913 55.587 1.00 73.81 234 VAL A C 1
ATOM 1606 O O . VAL A 1 234 ? -27.045 -4.787 55.887 1.00 73.81 234 VAL A O 1
ATOM 1609 N N . GLY A 1 235 ? -28.738 -6.050 55.098 1.00 73.44 235 GLY A N 1
ATOM 1610 C CA . GLY A 1 235 ? -27.994 -7.312 54.947 1.00 73.44 235 GLY A CA 1
ATOM 1611 C C . GLY A 1 235 ? -28.816 -8.548 55.339 1.00 73.44 235 GLY A C 1
ATOM 1612 O O . GLY A 1 235 ? -29.952 -8.420 55.801 1.00 73.44 235 GLY A O 1
ATOM 1613 N N . ALA A 1 236 ? -28.260 -9.751 55.147 1.00 65.62 236 ALA A N 1
ATOM 1614 C CA . ALA A 1 236 ? -28.885 -10.998 55.597 1.00 65.62 236 ALA A CA 1
ATOM 1615 C C . ALA A 1 236 ? -28.931 -11.045 57.137 1.00 65.62 236 ALA A C 1
ATOM 1617 O O . ALA A 1 236 ? -27.928 -10.798 57.797 1.00 65.62 236 ALA A O 1
ATOM 1618 N N . GLY A 1 237 ? -30.105 -11.318 57.717 1.00 63.47 237 GLY A N 1
ATOM 1619 C CA . GLY A 1 237 ? -30.290 -11.283 59.173 1.00 63.47 237 GLY A CA 1
ATOM 1620 C C . GLY A 1 237 ? -30.327 -9.872 59.773 1.00 63.47 237 GLY A C 1
ATOM 1621 O O . GLY A 1 237 ? -30.015 -9.711 60.941 1.00 63.47 237 GLY A O 1
ATOM 1622 N N . ALA A 1 238 ? -30.667 -8.828 59.009 1.00 73.50 238 ALA A N 1
ATOM 1623 C CA . ALA A 1 238 ? -30.795 -7.485 59.574 1.00 73.50 238 ALA A CA 1
ATOM 1624 C C . ALA A 1 238 ? -31.929 -7.408 60.617 1.00 73.50 238 ALA A C 1
ATOM 1626 O O . ALA A 1 238 ? -33.099 -7.638 60.295 1.00 73.50 238 ALA A O 1
ATOM 1627 N N . THR A 1 239 ? -31.591 -7.018 61.851 1.00 67.50 239 THR A N 1
ATOM 1628 C CA . THR A 1 239 ? -32.541 -6.957 62.974 1.00 67.50 239 THR A CA 1
ATOM 1629 C C . THR A 1 239 ? -32.573 -5.558 63.587 1.00 67.50 239 THR A C 1
ATOM 1631 O O . THR A 1 239 ? -31.550 -4.986 63.964 1.00 67.50 239 THR A O 1
ATOM 1634 N N . LEU A 1 240 ? -33.775 -4.990 63.724 1.00 56.66 240 LEU A N 1
ATOM 1635 C CA . LEU A 1 240 ? -33.990 -3.653 64.284 1.00 56.66 240 LEU A CA 1
ATOM 1636 C C . LEU A 1 240 ? -34.389 -3.745 65.763 1.00 56.66 240 LEU A C 1
ATOM 1638 O O . LEU A 1 240 ? -35.523 -4.092 66.096 1.00 56.66 240 LEU A O 1
ATOM 1642 N N . ARG A 1 241 ? -33.474 -3.389 66.676 1.00 64.06 241 ARG A N 1
ATOM 1643 C CA . ARG A 1 241 ? -33.787 -3.255 68.111 1.00 64.06 241 ARG A CA 1
ATOM 1644 C C . ARG A 1 241 ? -34.110 -1.799 68.431 1.00 64.06 241 ARG A C 1
ATOM 1646 O O . ARG A 1 241 ? -33.215 -0.963 68.529 1.00 64.06 241 ARG A O 1
ATOM 1653 N N . ARG A 1 242 ? -35.397 -1.485 68.634 1.00 57.38 242 ARG A N 1
ATOM 1654 C CA . ARG A 1 242 ? -35.806 -0.157 69.120 1.00 57.38 242 ARG A CA 1
ATOM 1655 C C . ARG A 1 242 ? -35.176 0.111 70.490 1.00 57.38 242 ARG A C 1
ATOM 1657 O O . ARG A 1 242 ? -35.429 -0.619 71.447 1.00 57.38 242 ARG A O 1
ATOM 1664 N N . GLY A 1 243 ? -34.391 1.185 70.583 1.00 58.44 243 GLY A N 1
ATOM 1665 C CA . GLY A 1 243 ? -33.923 1.717 71.860 1.00 58.44 243 GLY A CA 1
ATOM 1666 C C . GLY A 1 243 ? -35.108 2.074 72.759 1.00 58.44 243 GLY A C 1
ATOM 1667 O O . GLY A 1 243 ? -36.121 2.602 72.290 1.00 58.44 243 GLY A O 1
ATOM 1668 N N . ARG A 1 244 ? -35.004 1.750 74.052 1.00 56.72 244 ARG A N 1
ATOM 1669 C CA . ARG A 1 244 ? -36.076 1.998 75.024 1.00 56.72 244 ARG A CA 1
ATOM 1670 C C . ARG A 1 244 ? -36.362 3.497 75.100 1.00 56.72 244 ARG A C 1
ATOM 1672 O O . ARG A 1 244 ? -35.480 4.290 75.416 1.00 56.72 244 ARG A O 1
ATOM 1679 N N . ARG A 1 245 ? -37.607 3.881 74.804 1.00 47.25 245 ARG A N 1
ATOM 1680 C CA . ARG A 1 245 ? -38.089 5.244 75.028 1.00 47.25 245 ARG A CA 1
ATOM 1681 C C . ARG A 1 245 ? -38.274 5.434 76.524 1.00 47.25 245 ARG A C 1
ATOM 1683 O O . ARG A 1 245 ? -39.150 4.823 77.134 1.00 47.25 245 ARG A O 1
ATOM 1690 N N . TRP A 1 246 ? -37.443 6.286 77.097 1.00 51.81 246 TRP A N 1
ATOM 1691 C CA . TRP A 1 246 ? -37.612 6.736 78.461 1.00 51.81 246 TRP A CA 1
ATOM 1692 C C . TRP A 1 246 ? -38.714 7.795 78.499 1.00 51.81 246 TRP A C 1
ATOM 1694 O O . TRP A 1 246 ? -38.606 8.840 77.856 1.00 51.81 246 TRP A O 1
ATOM 1704 N N . ARG A 1 247 ? -39.805 7.512 79.213 1.00 50.34 247 ARG A N 1
ATOM 1705 C CA . ARG A 1 247 ? -40.818 8.514 79.557 1.00 50.34 247 ARG A CA 1
ATOM 1706 C C . ARG A 1 247 ? -40.708 8.808 81.042 1.00 50.34 247 ARG A C 1
ATOM 1708 O O . ARG A 1 247 ? -40.496 7.911 81.849 1.00 50.34 247 ARG A O 1
ATOM 1715 N N . TRP A 1 248 ? -40.919 10.067 81.394 1.00 43.59 248 TRP A N 1
ATOM 1716 C CA . TRP A 1 248 ? -41.181 10.443 82.772 1.00 43.59 248 TRP A CA 1
ATOM 1717 C C . TRP A 1 248 ? -42.556 9.900 83.166 1.00 43.59 248 TRP A C 1
ATOM 1719 O O . TRP A 1 248 ? -43.571 10.323 82.611 1.00 43.59 248 TRP A O 1
ATOM 1729 N N . ALA A 1 249 ? -42.590 8.949 84.096 1.00 55.47 249 ALA A N 1
ATOM 1730 C CA . ALA A 1 249 ? -43.818 8.459 84.709 1.00 55.47 249 ALA A CA 1
ATOM 1731 C C . ALA A 1 249 ? -43.747 8.700 86.219 1.00 55.47 249 ALA A C 1
ATOM 1733 O O . ALA A 1 249 ? -42.736 8.415 86.860 1.00 55.47 249 ALA A O 1
ATOM 1734 N N . ARG A 1 250 ? -44.822 9.254 86.789 1.00 49.19 250 ARG A N 1
ATOM 1735 C CA . ARG A 1 250 ? -44.954 9.435 88.238 1.00 49.19 250 ARG A CA 1
ATOM 1736 C C . ARG A 1 250 ? -45.304 8.090 88.870 1.00 49.19 250 ARG A C 1
ATOM 1738 O O . ARG A 1 250 ? -46.410 7.604 88.665 1.00 49.19 250 ARG A O 1
ATOM 1745 N N . ALA A 1 251 ? -44.386 7.512 89.639 1.00 49.84 251 ALA A N 1
ATOM 1746 C CA . ALA A 1 251 ? -44.699 6.377 90.501 1.00 49.84 251 ALA A CA 1
ATOM 1747 C C . ALA A 1 251 ? -45.493 6.862 91.727 1.00 49.84 251 ALA A C 1
ATOM 1749 O O . ALA A 1 251 ? -45.120 7.855 92.358 1.00 49.84 251 ALA A O 1
ATOM 1750 N N . ALA A 1 252 ? -46.598 6.184 92.047 1.00 49.97 252 ALA A N 1
ATOM 1751 C CA . ALA A 1 252 ? -47.333 6.414 93.287 1.00 49.97 252 ALA A CA 1
ATOM 1752 C C . ALA A 1 252 ? -46.539 5.807 94.462 1.00 49.97 252 ALA A C 1
ATOM 1754 O O . ALA A 1 252 ? -46.102 4.660 94.350 1.00 49.97 252 ALA A O 1
ATOM 1755 N N . PRO A 1 253 ? -46.304 6.549 95.559 1.00 51.00 253 PRO A N 1
ATOM 1756 C CA . PRO A 1 253 ? -45.502 6.050 96.670 1.00 51.00 253 PRO A CA 1
ATOM 1757 C C . PRO A 1 253 ? -46.245 4.941 97.440 1.00 51.00 253 PRO A C 1
ATOM 1759 O O . PRO A 1 253 ? -47.458 5.053 97.635 1.00 51.00 253 PRO A O 1
ATOM 1762 N N . PRO A 1 254 ? -45.542 3.905 97.934 1.00 54.16 254 PRO A N 1
ATOM 1763 C CA . PRO A 1 254 ? -46.066 3.033 98.980 1.00 54.16 254 PRO A CA 1
ATOM 1764 C C . PRO A 1 254 ? -46.323 3.847 100.255 1.00 54.16 254 PRO A C 1
ATOM 1766 O O . PRO A 1 254 ? -45.601 4.803 100.550 1.00 54.16 254 PRO A O 1
ATOM 1769 N N . GLN A 1 255 ? -47.361 3.488 101.009 1.00 51.53 255 GLN A N 1
ATOM 1770 C CA . GLN A 1 255 ? -47.688 4.156 102.268 1.00 51.53 255 GLN A CA 1
ATOM 1771 C C . GLN A 1 255 ? -46.557 3.939 103.289 1.00 51.53 255 GLN A C 1
ATOM 1773 O O . GLN A 1 255 ? -46.380 2.831 103.782 1.00 51.53 255 GLN A O 1
ATOM 1778 N N . GLY A 1 256 ? -45.808 5.005 103.598 1.00 52.09 256 GLY A N 1
ATOM 1779 C CA . GLY A 1 256 ? -44.815 5.035 104.679 1.00 52.09 256 GLY A CA 1
ATOM 1780 C C . GLY A 1 256 ? -43.404 5.463 104.253 1.00 52.09 256 GLY A C 1
ATOM 1781 O O . GLY A 1 256 ? -42.593 4.638 103.861 1.00 52.09 256 GLY A O 1
ATOM 1782 N N . SER A 1 257 ? -43.127 6.766 104.399 1.00 51.62 257 SER A N 1
ATOM 1783 C CA . SER A 1 257 ? -41.813 7.424 104.610 1.00 51.62 257 SER A CA 1
ATOM 1784 C C . SER A 1 257 ? -40.634 7.203 103.630 1.00 51.62 257 SER A C 1
ATOM 1786 O O . SER A 1 257 ? -39.838 6.290 103.822 1.00 51.62 257 SER A O 1
ATOM 1788 N N . ALA A 1 258 ? -40.447 8.146 102.682 1.00 50.47 258 ALA A N 1
ATOM 1789 C CA . ALA A 1 258 ? -39.174 8.786 102.239 1.00 50.47 258 ALA A CA 1
ATOM 1790 C C . ALA A 1 258 ? -39.422 9.723 101.013 1.00 50.47 258 ALA A C 1
ATOM 1792 O O . ALA A 1 258 ? -40.434 9.550 100.328 1.00 50.47 258 ALA A O 1
ATOM 1793 N N . PRO A 1 259 ? -38.576 10.745 100.722 1.00 51.09 259 PRO A N 1
ATOM 1794 C CA . PRO A 1 259 ? -38.879 11.789 99.732 1.00 51.09 259 PRO A CA 1
ATOM 1795 C C . PRO A 1 259 ? -38.889 11.290 98.278 1.00 51.09 259 PRO A C 1
ATOM 1797 O O . PRO A 1 259 ? -38.184 10.357 97.902 1.00 51.09 259 PRO A O 1
ATOM 1800 N N . ARG A 1 260 ? -39.707 11.958 97.451 1.00 50.66 260 ARG A N 1
ATOM 1801 C CA . ARG A 1 260 ? -40.005 11.617 96.050 1.00 50.66 260 ARG A CA 1
ATOM 1802 C C . ARG A 1 260 ? -38.733 11.536 95.203 1.00 50.66 260 ARG A C 1
ATOM 1804 O O . ARG A 1 260 ? -38.160 12.564 94.853 1.00 50.66 260 ARG A O 1
ATOM 1811 N N . GLN A 1 261 ? -38.342 10.327 94.818 1.00 48.16 261 GLN A N 1
ATOM 1812 C CA . GLN A 1 261 ? -37.291 10.126 93.828 1.00 48.16 261 GLN A CA 1
ATOM 1813 C C . GLN A 1 261 ? -37.904 10.015 92.436 1.00 48.16 261 GLN A C 1
ATOM 1815 O O . GLN A 1 261 ? -38.791 9.201 92.176 1.00 48.16 261 GLN A O 1
ATOM 1820 N N . TRP A 1 262 ? -37.431 10.865 91.533 1.00 47.47 262 TRP A N 1
ATOM 1821 C CA . TRP A 1 262 ? -37.724 10.739 90.120 1.00 47.47 262 TRP A CA 1
ATOM 1822 C C . TRP A 1 262 ? -36.882 9.598 89.557 1.00 47.47 262 TRP A C 1
ATOM 1824 O O . TRP A 1 262 ? -35.657 9.681 89.534 1.00 47.47 262 TRP A O 1
ATOM 1834 N N . ALA A 1 263 ? -37.537 8.524 89.130 1.00 50.34 263 ALA A N 1
ATOM 1835 C CA . ALA A 1 263 ? -36.863 7.361 88.577 1.00 50.34 263 ALA A CA 1
ATOM 1836 C C . ALA A 1 263 ? -37.126 7.261 87.073 1.00 50.34 263 ALA A C 1
ATOM 1838 O O . ALA A 1 263 ? -38.267 7.347 86.609 1.00 50.34 263 ALA A O 1
ATOM 1839 N N . TRP A 1 264 ? -36.059 7.038 86.310 1.00 42.34 264 TRP A N 1
ATOM 1840 C CA . TRP A 1 264 ? -36.159 6.629 84.918 1.00 42.34 264 TRP A CA 1
ATOM 1841 C C . TRP A 1 264 ? -36.866 5.271 84.860 1.00 42.34 264 TRP A C 1
ATOM 1843 O O . TRP A 1 264 ? -36.332 4.271 85.331 1.00 42.34 264 TRP A O 1
ATOM 1853 N N . THR A 1 265 ? -38.066 5.215 84.282 1.00 51.91 265 THR A N 1
ATOM 1854 C CA . THR A 1 265 ? -38.750 3.943 84.011 1.00 51.91 265 THR A CA 1
ATOM 1855 C C . THR A 1 265 ? -38.764 3.699 82.510 1.00 51.91 265 THR A C 1
ATOM 1857 O O . THR A 1 265 ? -39.193 4.535 81.711 1.00 51.91 265 THR A O 1
ATOM 1860 N N . ALA A 1 266 ? -38.208 2.562 82.100 1.00 42.88 266 ALA A N 1
ATOM 1861 C CA . ALA A 1 266 ? -38.179 2.182 80.700 1.00 42.88 266 ALA A CA 1
ATOM 1862 C C . ALA A 1 266 ? -39.518 1.525 80.354 1.00 42.88 266 ALA A C 1
ATOM 1864 O O . ALA A 1 266 ? -39.932 0.585 81.029 1.00 42.88 266 ALA A O 1
ATOM 1865 N N . SER A 1 267 ? -40.204 1.987 79.307 1.00 50.66 267 SER A N 1
ATOM 1866 C CA . SER A 1 267 ? -41.377 1.256 78.812 1.00 50.66 267 SER A CA 1
ATOM 1867 C C . SER A 1 267 ? -40.939 -0.092 78.210 1.00 50.66 267 SER A C 1
ATOM 1869 O O . SER A 1 267 ? -39.904 -0.132 77.532 1.00 50.66 267 SER A O 1
ATOM 1871 N N . PRO A 1 268 ? -41.683 -1.192 78.439 1.00 45.62 268 PRO A N 1
ATOM 1872 C CA . PRO A 1 268 ? -41.349 -2.493 77.873 1.00 45.62 268 PRO A CA 1
ATOM 1873 C C . PRO A 1 268 ? -41.368 -2.426 76.342 1.00 45.62 268 PRO A C 1
ATOM 1875 O O . PRO A 1 268 ? -42.217 -1.768 75.738 1.00 45.62 268 PRO A O 1
ATOM 1878 N N . ALA A 1 269 ? -40.393 -3.076 75.705 1.00 43.41 269 ALA A N 1
ATOM 1879 C CA . ALA A 1 269 ? -40.343 -3.172 74.254 1.00 43.41 269 ALA A CA 1
ATOM 1880 C C . ALA A 1 269 ? -41.550 -3.992 73.777 1.00 43.41 269 ALA A C 1
ATOM 1882 O O . ALA A 1 269 ? -41.716 -5.133 74.200 1.00 43.41 269 ALA A O 1
ATOM 1883 N N . ALA A 1 270 ? -42.389 -3.427 72.907 1.00 46.66 270 ALA A N 1
ATOM 1884 C CA . ALA A 1 270 ? -43.421 -4.205 72.235 1.00 46.66 270 ALA A CA 1
ATOM 1885 C C . ALA A 1 270 ? -42.728 -5.271 71.371 1.00 46.66 270 ALA A C 1
ATOM 1887 O O . ALA A 1 270 ? -42.031 -4.931 70.413 1.00 46.66 270 ALA A O 1
ATOM 1888 N N . SER A 1 271 ? -42.867 -6.547 71.737 1.00 39.62 271 SER A N 1
ATOM 1889 C CA . SER A 1 271 ? -42.393 -7.660 70.920 1.00 39.62 271 SER A CA 1
ATOM 1890 C C . SER A 1 271 ? -43.257 -7.730 69.664 1.00 39.62 271 SER A C 1
ATOM 1892 O O . SER A 1 271 ? -44.441 -8.057 69.745 1.00 39.62 271 SER A O 1
ATOM 1894 N N . ALA A 1 272 ? -42.693 -7.411 68.503 1.00 42.62 272 ALA A N 1
ATOM 1895 C CA . ALA A 1 272 ? -43.330 -7.779 67.249 1.00 42.62 272 ALA A CA 1
ATOM 1896 C C . ALA A 1 272 ? -43.329 -9.314 67.164 1.00 42.62 272 ALA A C 1
ATOM 1898 O O . ALA A 1 272 ? -42.269 -9.936 67.224 1.00 42.62 272 ALA A O 1
ATOM 1899 N N . ALA A 1 273 ? -44.516 -9.918 67.101 1.00 33.47 273 ALA A N 1
ATOM 1900 C CA . ALA A 1 273 ? -44.664 -11.352 66.886 1.00 33.47 273 ALA A CA 1
ATOM 1901 C C . ALA A 1 273 ? -44.069 -11.741 65.516 1.00 33.47 273 ALA A C 1
ATOM 1903 O O . ALA A 1 273 ? -44.208 -10.970 64.562 1.00 33.47 273 ALA A O 1
ATOM 1904 N N . PRO A 1 274 ? -43.416 -12.910 65.388 1.00 34.97 274 PRO A N 1
ATOM 1905 C CA . PRO A 1 274 ? -42.939 -13.381 64.093 1.00 34.97 274 PRO A CA 1
ATOM 1906 C C . PRO A 1 274 ? -44.131 -13.634 63.148 1.00 34.97 274 PRO A C 1
ATOM 1908 O O . PRO A 1 274 ? -45.184 -14.083 63.613 1.00 34.97 274 PRO A O 1
ATOM 1911 N N . PRO A 1 275 ? -44.004 -13.365 61.834 1.00 39.84 275 PRO A N 1
ATOM 1912 C CA . PRO A 1 275 ? -45.063 -13.674 60.882 1.00 39.84 275 PRO A CA 1
ATOM 1913 C C . PRO A 1 275 ? -45.313 -15.187 60.861 1.00 39.84 275 PRO A C 1
ATOM 1915 O O . PRO A 1 275 ? -44.383 -15.990 60.782 1.00 39.84 275 PRO A O 1
ATOM 1918 N N . SER A 1 276 ? -46.583 -15.578 60.965 1.00 40.88 276 SER A N 1
ATOM 1919 C CA . SER A 1 276 ? -47.014 -16.974 60.967 1.00 40.88 276 SER A CA 1
ATOM 1920 C C . SER A 1 276 ? -46.605 -17.673 59.670 1.00 40.88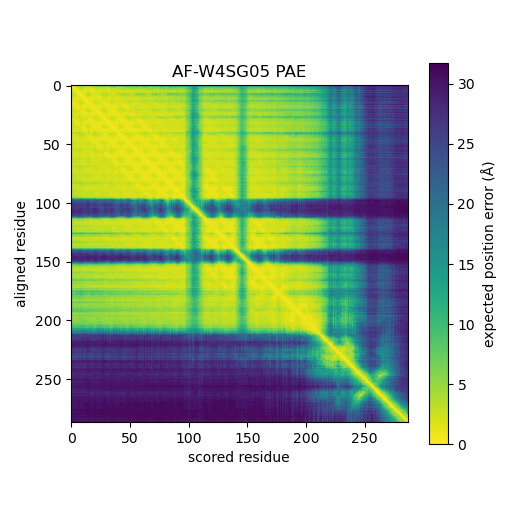 276 SER A C 1
ATOM 1922 O O . SER A 1 276 ? -47.031 -17.277 58.585 1.00 40.88 276 SER A O 1
ATOM 1924 N N . VAL A 1 277 ? -45.827 -18.748 59.786 1.00 43.25 277 VAL A N 1
ATOM 1925 C CA . VAL A 1 277 ? -45.568 -19.682 58.688 1.00 43.25 277 VAL A CA 1
ATOM 1926 C C . VAL A 1 277 ? -46.890 -20.365 58.330 1.00 43.25 277 VAL A C 1
ATOM 1928 O O . VAL A 1 277 ? -47.424 -21.148 59.116 1.00 43.25 277 VAL A O 1
ATOM 1931 N N . ALA A 1 278 ? -47.441 -20.059 57.155 1.00 40.25 278 ALA A N 1
ATOM 1932 C CA . ALA A 1 278 ? -48.610 -20.755 56.633 1.00 40.25 278 ALA A CA 1
ATOM 1933 C C . ALA A 1 278 ? -48.238 -22.219 56.332 1.00 40.25 278 ALA A C 1
ATOM 1935 O O . ALA A 1 278 ? -47.502 -22.505 55.389 1.00 40.25 278 ALA A O 1
ATOM 1936 N N . ARG A 1 279 ? -48.732 -23.157 57.150 1.00 39.59 279 ARG A N 1
ATOM 1937 C CA . ARG A 1 279 ? -48.700 -24.596 56.840 1.00 39.59 279 ARG A CA 1
ATOM 1938 C C . ARG A 1 279 ? -49.760 -24.908 55.772 1.00 39.59 279 ARG A C 1
ATOM 1940 O O . ARG A 1 279 ? -50.888 -24.435 55.905 1.00 39.59 279 ARG A O 1
ATOM 1947 N N . PRO A 1 280 ? -49.453 -25.732 54.757 1.00 42.00 280 PRO A N 1
ATOM 1948 C CA . PRO A 1 280 ? -50.431 -26.136 53.753 1.00 42.00 280 PRO A CA 1
ATOM 1949 C C . PRO A 1 280 ? -51.458 -27.104 54.365 1.00 42.00 280 PRO A C 1
ATOM 1951 O O . PRO A 1 280 ? -51.088 -28.114 54.966 1.00 42.00 280 PRO A O 1
ATOM 1954 N N . MET A 1 281 ? -52.753 -26.806 54.213 1.00 37.41 281 MET A N 1
ATOM 1955 C CA . MET A 1 281 ? -53.838 -27.734 54.549 1.00 37.41 281 MET A CA 1
ATOM 1956 C C . MET A 1 281 ? -53.958 -28.820 53.475 1.00 37.41 281 MET A C 1
ATOM 1958 O O . MET A 1 281 ? -54.037 -28.528 52.283 1.00 37.41 281 MET A O 1
ATOM 1962 N N . ARG A 1 282 ? -54.009 -30.082 53.913 1.00 45.66 282 ARG A N 1
ATOM 1963 C CA . ARG A 1 282 ? -54.271 -31.257 53.075 1.00 45.66 282 ARG A CA 1
ATOM 1964 C C . ARG A 1 282 ? -55.521 -31.992 53.584 1.00 45.66 282 ARG A C 1
ATOM 1966 O O . ARG A 1 282 ? -55.584 -32.326 54.763 1.00 45.66 282 ARG A O 1
ATOM 1973 N N . SER A 1 283 ? -56.399 -32.343 52.633 1.00 44.66 283 SER A N 1
ATOM 1974 C CA . SER A 1 283 ? -57.502 -33.340 52.676 1.00 44.66 283 SER A CA 1
ATOM 1975 C C . SER A 1 283 ? -58.805 -32.912 53.396 1.00 44.66 283 SER A C 1
ATOM 1977 O O . SER A 1 283 ? -58.733 -32.152 54.346 1.00 44.66 283 SER A O 1
ATOM 1979 N N . ALA A 1 284 ? -60.030 -33.328 53.033 1.00 43.03 284 ALA A N 1
ATOM 1980 C CA . ALA A 1 284 ? -60.524 -34.326 52.080 1.00 43.03 284 ALA A CA 1
ATOM 1981 C C . ALA A 1 284 ? -62.022 -34.086 51.736 1.00 43.03 284 ALA A C 1
ATOM 1983 O O . ALA A 1 284 ? -62.778 -33.593 52.562 1.00 43.03 284 ALA A O 1
ATOM 1984 N N . ARG A 1 285 ? -62.394 -34.482 50.509 1.00 47.38 285 ARG A N 1
ATOM 1985 C CA . ARG A 1 285 ? -63.629 -35.130 50.001 1.00 47.38 285 ARG A CA 1
ATOM 1986 C C . ARG A 1 285 ? -64.991 -35.104 50.749 1.00 47.38 285 ARG A C 1
ATOM 1988 O O . ARG A 1 285 ? -65.096 -35.403 51.931 1.00 47.38 285 ARG A O 1
ATOM 1995 N N . THR A 1 286 ? -66.011 -35.034 49.872 1.00 46.25 286 THR A N 1
ATOM 1996 C CA . THR A 1 286 ? -67.375 -35.632 49.849 1.00 46.25 286 THR A CA 1
ATOM 1997 C C . THR A 1 286 ? -68.529 -34.983 50.624 1.00 46.25 286 THR A C 1
ATOM 1999 O O . THR A 1 286 ? -68.665 -35.165 51.829 1.00 46.25 286 THR A O 1
ATOM 2002 N N . ARG A 1 287 ? -69.467 -34.387 49.873 1.00 42.16 287 ARG A N 1
ATOM 2003 C CA . ARG A 1 287 ? -70.665 -35.098 49.384 1.00 42.16 287 ARG A CA 1
ATOM 2004 C C . ARG A 1 287 ? -70.757 -34.963 47.870 1.00 42.16 287 ARG A C 1
ATOM 2006 O O . ARG A 1 287 ? -70.219 -33.953 47.368 1.00 42.16 287 ARG A O 1
#

pLDDT: mean 81.04, std 21.29, range [33.47, 98.75]

Sequence (287 aa):
GEWGTAAGNGARAGFRATAVGASNNALGDYTTALGYANFAGSEYSTAVGTQNWASGSHSVALGAFSSAYRADSMAMGNRATVNGIGSIALGANANVGCFVCSAEDGGAIIAYSEDGIAIGRNTLVHGEGSIALGANARVGRWLMGDGGEAGKVFDSVALGANSFADRDNVVSVGDASKGLTRQISNVAAGTEGTDAVNKAQLDAVATAAGSTGMHFKAQGTAEAVASGVQSTAVGAGATLRRGRRWRWARAAPPQGSAPRQWAWTASPAASAAPPSVARPMRSARTR

Foldseek 3Di:
DDCEDFDEDCGDDDAVEYTYYHNEDNHEHVEYHEEENEYQAYDCEYAYYENEAGCAHVEYAEDYCWYQNYHCEYAYEANGYEPAHVEYAAYHLGYFFDPDQDDPPPDDSPRQAHCEYTHEHNEEHHHHLEYAHEALGYEWDDDPDDPDPQTHEYNEYQDYHNGYHRHYPYYTPFDVVVPTDDDDPPQDDDDDPPGDHDPVNVVVVVVVVVVVVVDDDPDDPDAFDFDDPPTDTDHPNDDDDDDFDWDFDQDDDDPDDDDDDRDGDTDDDDDDDDPDDDDDDDDDDDD

Organism: NCBI:txid1418095

Solvent-accessible surface area (backbone atoms only — not comparable to full-atom values): 14492 Å² total; per-residue (Å²): 68,67,81,33,43,56,44,50,64,74,26,36,24,15,38,53,4,36,5,39,32,37,44,9,34,0,58,9,42,54,5,33,5,40,40,36,46,13,31,1,55,16,43,51,1,29,5,39,37,35,47,13,34,1,51,5,40,54,2,31,4,31,39,36,50,3,27,1,58,18,40,50,6,33,3,32,22,44,45,1,30,19,45,4,40,57,8,36,4,38,22,42,43,1,25,16,27,62,95,79,52,76,51,92,74,85,55,73,72,58,50,59,4,29,52,11,38,8,37,22,41,49,5,32,20,50,9,31,57,10,33,6,35,25,42,45,1,23,21,32,50,92,63,92,64,86,96,55,87,64,40,73,17,36,52,20,30,4,43,38,64,54,3,40,18,81,47,60,71,36,77,20,61,19,24,71,92,76,70,38,75,64,85,84,76,94,63,61,80,49,86,57,98,84,47,63,79,30,70,69,61,52,51,54,51,50,54,55,51,54,62,57,76,76,47,91,82,53,81,61,95,58,70,27,78,30,78,44,86,91,56,78,50,69,43,50,66,44,46,85,54,79,56,72,61,73,47,94,61,88,79,82,79,74,95,77,92,80,83,91,75,90,57,92,45,69,55,81,80,82,78,78,75,79,82,80,81,84,74,85,87,79,89,81,88,86,132

=== Feature glossary ===
Legend for the data blocks above and below:

— What the protein is —

The amino-acid sequence is the protein's primary structure: the linear order of residues from the N-terminus to the C-terminus, written in one-letter code. Everything else here — the 3D coordinates, the secondary structure, the domain annotations — is ultimately a consequence of this string.

Database cross-references. InterPro integrates a dozen domain/family signature databases into unified entries with residue-range hits. GO terms attach function/process/location labels with evidence codes. CATH codes position the fold in a four-level structural taxonomy. Organism is the NCBI-taxonomy species name.

— Where its atoms are —

The mmCIF block holds the 3D Cartesian coordinates of each backbone atom (N, Cα, C, O) in ångströms. mmCIF is the PDB's canonical archive format — a tagged-loop text representation of the atomic model.

The six renders are orthographic views along the three Cartesian axes in both directions. Representation (cartoon, sticks, or surface) and color scheme (sequence-rainbow or by-chain) vary across proteins so the training set covers all the common visualization conventions.

— Local backbone conformation —

Secondary structure is the local, repeating backbone conformation. DSSP classifies it into eight states by reading the hydrogen-bond network: three helix types (H, G, I), two β types (E, B), two non-regular types (T, S), and unstructured coil (-).

SS3 is a coarse helix/strand/coil call (letters a/b/c) made by the P-SEA algorithm from inter-Cα distances and dihedrals. It is less detailed than DSSP but needs only Cα positions.

Backbone dihedral angles. Every residue except chain termini has a φ (preceding-C → N → Cα → C) and a ψ (N → Cα → C → next-N). They are reported in degrees following the IUPAC sign convention. Secondary structure is essentially a statement about which (φ, ψ) basin each residue occupies.

— Global shape and packing —

The geometric summary reports three shape descriptors. Rg (radius of gyration) measures how spread out the Cα atoms are about their centre of mass; compact globular proteins have small Rg, elongated or unfolded ones large. Cα contacts (<8 Å, |i−j|>4) count long-range residue pairs in spatial proximity — high for tightly packed folds, near zero for rods or random coil. The bounding-box extents give the protein's footprint along x, y, z in Å.

Solvent accessibility: the surface area of each residue that a 1.4 Å water probe can touch, in Å². When only backbone atoms are present the absolute values are lower than full-atom SASA (side chains contribute most of the area) and are flagged as backbone-only.

Plot images: a contact map (which residues are close in 3D, as an N×N binary image), a Ramachandran scatter (backbone torsion angles, revealing secondary-structure composition at a glance), and — for AlphaFold structures — a PAE heatmap (pairwise prediction confidence).

— Structural neighborhood —

Foldseek's 3Di representation compresses backbone geometry into a per-residue letter drawn from a learned twenty-state alphabet. It captures the tertiary interaction pattern around each residue — which residues are packed against it in space, regardless of where they are in sequence.

Structural nearest neighbors (via Foldseek easy-search vs the PDB). Reported per hit: target PDB id, E-value, and alignment TM-score. A TM-score above ~0.5 is the conventional threshold for 'same fold'.

— Confidence and disorder —

pLDDT (predicted Local Distance Difference Test) is AlphaFold's per-residue confidence score, ranging from 0 to 100. Values above 90 indicate high confidence (typically well-packed cores); 70–90 is confident; 50–70 low confidence; below 50 usually means the region is disordered or the prediction is unreliable there. AlphaFold stores pLDDT in the mmCIF B-factor column.

For experimental (PDB) structures, the B-factor (temperature factor) quantifies the positional spread of each atom in the crystal — a combination of thermal vibration and static disorder — in units of Å². High B-factors mark flexible loops or poorly resolved regions; low B-factors mark the rigid, well-ordered core.

Predicted Aligned Error (PAE) is an AlphaFold confidence matrix: entry (i, j) is the expected error in the position of residue j, in ångströms, when the prediction is superimposed on the true structure at residue i. Low PAE within a block of residues means that block is internally rigid and well-predicted; high PAE between two blocks means their relative placement is uncertain even if each block individually is confident.